Protein AF-A0A0Q8J880-F1 (afdb_monomer)

Structure (mmCIF, N/CA/C/O backbone):
data_AF-A0A0Q8J880-F1
#
_entry.id   AF-A0A0Q8J880-F1
#
loop_
_atom_site.group_PDB
_atom_site.id
_atom_site.type_symbol
_atom_site.label_atom_id
_atom_site.label_alt_id
_atom_site.label_comp_id
_atom_site.label_asym_id
_atom_site.label_entity_id
_atom_site.label_seq_id
_atom_site.pdbx_PDB_ins_code
_atom_site.Cartn_x
_atom_site.Cartn_y
_atom_site.Cartn_z
_atom_site.occupancy
_atom_site.B_iso_or_equiv
_atom_site.auth_seq_id
_atom_site.auth_comp_id
_atom_site.auth_asym_id
_atom_site.auth_atom_id
_atom_site.pdbx_PDB_model_num
ATOM 1 N N . MET A 1 1 ? 7.487 -18.356 64.305 1.00 41.38 1 MET A N 1
ATOM 2 C CA . MET A 1 1 ? 6.312 -17.562 63.879 1.00 41.38 1 MET A CA 1
ATOM 3 C C . MET A 1 1 ? 6.875 -16.284 63.270 1.00 41.38 1 MET A C 1
ATOM 5 O O . MET A 1 1 ? 7.434 -15.506 64.020 1.00 41.38 1 MET A O 1
ATOM 9 N N . GLY A 1 2 ? 7.122 -16.199 61.956 1.00 38.25 2 GLY A N 1
ATOM 10 C CA . GLY A 1 2 ? 6.128 -15.961 60.890 1.00 38.25 2 GLY A CA 1
ATOM 11 C C . GLY A 1 2 ? 5.755 -14.467 60.911 1.00 38.25 2 GLY A C 1
ATOM 12 O O . GLY A 1 2 ? 5.279 -14.024 61.941 1.00 38.25 2 GLY A O 1
ATOM 13 N N . ALA A 1 3 ? 5.979 -13.615 59.909 1.00 37.66 3 ALA A N 1
ATOM 14 C CA . ALA A 1 3 ? 6.005 -13.819 58.467 1.00 37.66 3 ALA A CA 1
ATOM 15 C C . ALA A 1 3 ? 6.887 -12.763 57.764 1.00 37.66 3 ALA A C 1
ATOM 17 O O . ALA A 1 3 ? 6.898 -11.596 58.149 1.00 37.66 3 ALA A O 1
ATOM 18 N N . ALA A 1 4 ? 7.585 -13.175 56.703 1.00 40.06 4 ALA A N 1
ATOM 19 C CA . ALA A 1 4 ? 8.194 -12.275 55.730 1.00 40.06 4 ALA A CA 1
ATOM 20 C C . ALA A 1 4 ? 7.164 -11.990 54.627 1.00 40.06 4 ALA A C 1
ATOM 22 O O . ALA A 1 4 ? 6.705 -12.911 53.951 1.00 40.06 4 ALA A O 1
ATOM 23 N N . SER A 1 5 ? 6.784 -10.722 54.466 1.00 40.44 5 SER A N 1
ATOM 24 C CA . SER A 1 5 ? 5.944 -10.269 53.357 1.00 40.44 5 SER A CA 1
ATOM 25 C C . SER A 1 5 ? 6.807 -10.182 52.098 1.00 40.44 5 SER A C 1
ATOM 27 O O . SER A 1 5 ? 7.638 -9.288 51.959 1.00 40.44 5 SER A O 1
ATOM 29 N N . SER A 1 6 ? 6.658 -11.168 51.215 1.00 39.41 6 SER A N 1
ATOM 30 C CA . SER A 1 6 ? 7.261 -11.177 49.885 1.00 39.41 6 SER A CA 1
ATOM 31 C C . SER A 1 6 ? 6.330 -10.433 48.933 1.00 39.41 6 SER A C 1
ATOM 33 O O . SER A 1 6 ? 5.324 -10.975 48.475 1.00 39.41 6 SER A O 1
ATOM 35 N N . THR A 1 7 ? 6.652 -9.177 48.639 1.00 42.38 7 THR A N 1
ATOM 36 C CA . THR A 1 7 ? 6.093 -8.466 47.491 1.00 42.38 7 THR A CA 1
ATOM 37 C C . THR A 1 7 ? 6.714 -9.051 46.226 1.00 42.38 7 THR A C 1
ATOM 39 O O . THR A 1 7 ? 7.838 -8.726 45.846 1.00 42.38 7 THR A O 1
ATOM 42 N N . ARG A 1 8 ? 5.987 -9.965 45.574 1.00 41.84 8 ARG A N 1
ATOM 43 C CA . ARG A 1 8 ? 6.281 -10.363 44.195 1.00 41.84 8 ARG A CA 1
ATOM 44 C C . ARG A 1 8 ? 6.062 -9.140 43.312 1.00 41.84 8 ARG A C 1
ATOM 46 O O . ARG A 1 8 ? 4.934 -8.686 43.157 1.00 41.84 8 ARG A O 1
ATOM 53 N N . GLY A 1 9 ? 7.148 -8.594 42.776 1.00 36.38 9 GLY A N 1
ATOM 54 C CA . GLY A 1 9 ? 7.064 -7.720 41.618 1.00 36.38 9 GLY A CA 1
ATOM 55 C C . GLY A 1 9 ? 6.595 -8.559 40.437 1.00 36.38 9 GLY A C 1
ATOM 56 O O . GLY A 1 9 ? 7.307 -9.467 40.013 1.00 36.38 9 GLY A O 1
ATOM 57 N N . ASP A 1 10 ? 5.398 -8.273 39.936 1.00 42.00 10 ASP A N 1
ATOM 58 C CA . ASP A 1 10 ? 4.973 -8.719 38.616 1.00 42.00 10 ASP A CA 1
ATOM 59 C C . ASP A 1 10 ? 5.883 -8.040 37.587 1.00 42.00 10 ASP A C 1
ATOM 61 O O . ASP A 1 10 ? 5.668 -6.898 37.179 1.00 42.00 10 ASP A O 1
ATOM 65 N N . THR A 1 11 ? 6.945 -8.726 37.172 1.00 41.03 11 THR A N 1
ATOM 66 C CA . THR A 1 11 ? 7.652 -8.366 35.945 1.00 41.03 11 THR A CA 1
ATOM 67 C C . THR A 1 11 ? 6.739 -8.717 34.784 1.00 41.03 11 THR A C 1
ATOM 69 O O . THR A 1 11 ? 6.715 -9.857 34.318 1.00 41.03 11 THR A O 1
ATOM 72 N N . ALA A 1 12 ? 5.963 -7.729 34.339 1.00 46.38 12 ALA A N 1
ATOM 73 C CA . ALA A 1 12 ? 5.333 -7.751 33.032 1.00 46.38 12 ALA A CA 1
ATOM 74 C C . ALA A 1 12 ? 6.394 -8.151 31.996 1.00 46.38 12 ALA A C 1
ATOM 76 O O . ALA A 1 12 ? 7.474 -7.556 31.944 1.00 46.38 12 ALA A O 1
ATOM 77 N N . ALA A 1 13 ? 6.107 -9.193 31.212 1.00 41.38 13 ALA A N 1
ATOM 78 C CA . ALA A 1 13 ? 6.976 -9.614 30.123 1.00 41.38 13 ALA A CA 1
ATOM 79 C C . ALA A 1 13 ? 7.299 -8.396 29.237 1.00 41.38 13 ALA A C 1
ATOM 81 O O . ALA A 1 13 ? 6.392 -7.598 28.972 1.00 41.38 13 ALA A O 1
ATOM 82 N N . PRO A 1 14 ? 8.554 -8.214 28.789 1.00 43.16 14 PRO A N 1
ATOM 83 C CA . PRO A 1 14 ? 8.900 -7.090 27.935 1.00 43.16 14 PRO A CA 1
ATOM 84 C C . PRO A 1 14 ? 8.022 -7.145 26.685 1.00 43.16 14 PRO A C 1
ATOM 86 O O . PRO A 1 14 ? 8.108 -8.083 25.892 1.00 43.16 14 PRO A O 1
ATOM 89 N N . GLN A 1 15 ? 7.142 -6.153 26.529 1.00 53.34 15 GLN A N 1
ATOM 90 C CA . GLN A 1 15 ? 6.428 -5.940 25.278 1.00 53.34 15 GLN A CA 1
ATOM 91 C C . GLN A 1 15 ? 7.496 -5.755 24.205 1.00 53.34 15 GLN A C 1
ATOM 93 O O . GLN A 1 15 ? 8.266 -4.797 24.257 1.00 53.34 15 GLN A O 1
ATOM 98 N N . GLN A 1 16 ? 7.597 -6.711 23.282 1.00 58.44 16 GLN A N 1
ATOM 99 C CA . GLN A 1 16 ? 8.599 -6.673 22.229 1.00 58.44 16 GLN A CA 1
ATOM 100 C C . GLN A 1 16 ? 8.400 -5.390 21.416 1.00 58.44 16 GLN A C 1
ATOM 102 O O . GLN A 1 16 ? 7.396 -5.226 20.722 1.00 58.44 16 GLN A O 1
ATOM 107 N N . GLN A 1 17 ? 9.328 -4.447 21.572 1.00 85.62 17 GLN A N 1
ATOM 108 C CA . GLN A 1 17 ? 9.253 -3.143 20.931 1.00 85.62 17 GLN A CA 1
ATOM 109 C C . GLN A 1 17 ? 9.355 -3.331 19.414 1.00 85.62 17 GLN A C 1
ATOM 111 O O . GLN A 1 17 ? 10.248 -4.024 18.926 1.00 85.62 17 GLN A O 1
ATOM 116 N N . ILE A 1 18 ? 8.418 -2.743 18.666 1.00 91.62 18 ILE A N 1
ATOM 117 C CA . ILE A 1 18 ? 8.432 -2.791 17.199 1.00 91.62 18 ILE A CA 1
ATOM 118 C C . ILE A 1 18 ? 9.731 -2.120 16.707 1.00 91.62 18 ILE A C 1
ATOM 120 O O . ILE A 1 18 ? 10.002 -0.993 17.139 1.00 91.62 18 ILE A O 1
ATOM 124 N N . PRO A 1 19 ? 10.528 -2.770 15.831 1.00 95.25 19 PRO A N 1
ATOM 125 C CA . PRO A 1 19 ? 11.733 -2.170 15.263 1.00 95.25 19 PRO A CA 1
ATOM 126 C C . PRO A 1 19 ? 11.444 -0.842 14.560 1.00 95.25 19 PRO A C 1
ATOM 128 O O . PRO A 1 19 ? 10.351 -0.637 14.034 1.00 95.25 19 PRO A O 1
ATOM 131 N N . TYR A 1 20 ? 12.439 0.049 14.508 1.00 96.38 20 TYR A N 1
ATOM 132 C CA . TYR A 1 20 ? 12.263 1.372 13.904 1.00 96.38 20 TYR A CA 1
ATOM 133 C C . TYR A 1 20 ? 11.837 1.291 12.430 1.00 96.38 20 TYR A C 1
ATOM 135 O O . TYR A 1 20 ? 10.900 1.986 12.045 1.00 96.38 20 TYR A O 1
ATOM 143 N N . HIS A 1 21 ? 12.458 0.414 11.634 1.00 96.38 21 HIS A N 1
ATOM 144 C CA . HIS A 1 21 ? 12.015 0.050 10.284 1.00 96.38 21 HIS A CA 1
ATOM 145 C C . HIS A 1 21 ? 11.548 -1.410 10.284 1.00 96.38 21 HIS A C 1
ATOM 147 O O . HIS A 1 21 ? 12.326 -2.317 10.574 1.00 96.38 21 HIS A O 1
ATOM 153 N N . GLN A 1 22 ? 10.271 -1.643 9.983 1.00 96.25 22 GLN A N 1
ATOM 154 C CA . GLN A 1 22 ? 9.713 -2.983 9.815 1.00 96.25 22 GLN A CA 1
ATOM 155 C C . GLN A 1 22 ? 8.569 -2.929 8.805 1.00 96.25 22 GLN A C 1
ATOM 157 O O . GLN A 1 22 ? 7.625 -2.158 8.969 1.00 96.25 22 GLN A O 1
ATOM 162 N N . ILE A 1 23 ? 8.618 -3.786 7.785 1.00 98.12 23 ILE A N 1
ATOM 163 C CA . ILE A 1 23 ? 7.472 -3.982 6.898 1.00 98.12 23 ILE A CA 1
ATOM 164 C C . ILE A 1 23 ? 6.422 -4.780 7.671 1.00 98.12 23 ILE A C 1
ATOM 166 O O . ILE A 1 23 ? 6.707 -5.862 8.191 1.00 98.12 23 ILE A O 1
ATOM 170 N N . ARG A 1 24 ? 5.205 -4.246 7.757 1.00 98.25 24 ARG A N 1
ATOM 171 C CA . ARG A 1 24 ? 4.041 -4.935 8.315 1.00 98.25 24 ARG A CA 1
ATOM 172 C C . ARG A 1 24 ? 2.920 -4.890 7.294 1.00 98.25 24 ARG A C 1
ATOM 174 O O . ARG A 1 24 ? 2.677 -3.842 6.705 1.00 98.25 24 ARG A O 1
ATOM 181 N N . ALA A 1 25 ? 2.286 -6.031 7.062 1.00 98.69 25 ALA A N 1
ATOM 182 C CA . ALA A 1 25 ? 1.270 -6.173 6.029 1.00 98.69 25 ALA A CA 1
ATOM 183 C C . ALA A 1 25 ? 0.297 -7.300 6.376 1.00 98.69 25 ALA A C 1
ATOM 185 O O . ALA A 1 25 ? 0.624 -8.193 7.165 1.00 98.69 25 ALA A O 1
ATOM 186 N N . VAL A 1 26 ? -0.877 -7.297 5.750 1.00 98.81 26 VAL A N 1
ATOM 187 C CA . VAL A 1 26 ? -1.656 -8.532 5.605 1.00 98.81 26 VAL A CA 1
ATOM 188 C C . VAL A 1 26 ? -0.982 -9.348 4.509 1.00 98.81 26 VAL A C 1
ATOM 190 O O . VAL A 1 26 ? -0.788 -8.854 3.404 1.00 98.81 26 VAL A O 1
ATOM 193 N N . HIS A 1 27 ? -0.568 -10.569 4.823 1.00 98.62 27 HIS A N 1
ATOM 194 C CA . HIS A 1 27 ? 0.116 -11.451 3.879 1.00 98.62 27 HIS A CA 1
ATOM 195 C C . HIS A 1 27 ? -0.118 -12.914 4.236 1.00 98.62 27 HIS A C 1
ATOM 197 O O . HIS A 1 27 ? -0.439 -13.227 5.389 1.00 98.62 27 HIS A O 1
ATOM 203 N N . ASP A 1 28 ? 0.056 -13.781 3.249 1.00 97.06 28 ASP A N 1
ATOM 204 C CA . ASP A 1 28 ? 0.069 -15.237 3.375 1.00 97.06 28 ASP A CA 1
ATOM 205 C C . ASP A 1 28 ? 1.243 -15.834 2.581 1.00 97.06 28 ASP A C 1
ATOM 207 O O . ASP A 1 28 ? 2.197 -15.137 2.234 1.00 97.06 28 ASP A O 1
ATOM 211 N N . ASP A 1 29 ? 1.214 -17.138 2.314 1.00 96.31 29 ASP A N 1
ATOM 212 C CA . ASP A 1 29 ? 2.295 -17.821 1.600 1.00 96.31 29 ASP A CA 1
ATOM 213 C C . ASP A 1 29 ? 2.446 -17.351 0.144 1.00 96.31 29 ASP A C 1
ATOM 215 O O . ASP A 1 29 ? 3.526 -17.469 -0.435 1.00 96.31 29 ASP A O 1
ATOM 219 N N . THR A 1 30 ? 1.394 -16.781 -0.443 1.00 97.25 30 THR A N 1
ATOM 220 C CA . THR A 1 30 ? 1.293 -16.458 -1.872 1.00 97.25 30 THR A CA 1
ATOM 221 C C . THR A 1 30 ? 1.141 -14.970 -2.158 1.00 97.25 30 THR A C 1
ATOM 223 O O . THR A 1 30 ? 1.609 -14.508 -3.204 1.00 97.25 30 THR A O 1
ATOM 226 N N . THR A 1 31 ? 0.538 -14.205 -1.245 1.00 98.62 31 THR A N 1
ATOM 227 C CA . THR A 1 31 ? 0.209 -12.797 -1.465 1.00 98.62 31 THR A CA 1
ATOM 228 C C . THR A 1 31 ? 0.628 -11.872 -0.333 1.00 98.62 31 THR A C 1
ATOM 230 O O . THR A 1 31 ? 0.814 -12.276 0.815 1.00 98.62 31 THR A O 1
ATOM 233 N N . ILE A 1 32 ? 0.763 -10.594 -0.676 1.00 98.81 32 ILE A N 1
ATOM 234 C CA . ILE A 1 32 ? 0.908 -9.484 0.258 1.00 98.81 32 ILE A CA 1
ATOM 235 C C . ILE A 1 32 ? -0.010 -8.340 -0.163 1.00 98.81 32 ILE A C 1
ATOM 237 O O . ILE A 1 32 ? -0.046 -7.937 -1.328 1.00 98.81 32 ILE A O 1
ATOM 241 N N . ARG A 1 33 ? -0.751 -7.810 0.806 1.00 98.94 33 ARG A N 1
ATOM 242 C CA . ARG A 1 33 ? -1.692 -6.714 0.621 1.00 98.94 33 ARG A CA 1
ATOM 243 C C . ARG A 1 33 ? -0.992 -5.371 0.704 1.00 98.94 33 ARG A C 1
ATOM 245 O O . ARG A 1 33 ? -0.225 -5.101 1.630 1.00 98.94 33 ARG A O 1
ATOM 252 N N . VAL A 1 34 ? -1.347 -4.497 -0.222 1.00 98.94 34 VAL A N 1
ATOM 253 C CA . VAL A 1 34 ? -1.034 -3.072 -0.189 1.00 98.94 34 VAL A CA 1
ATOM 254 C C . VAL A 1 34 ? -2.293 -2.249 -0.413 1.00 98.94 34 VAL A C 1
ATOM 256 O O . VAL A 1 34 ? -3.291 -2.742 -0.927 1.00 98.94 34 VAL A O 1
ATOM 259 N N . TYR A 1 35 ? -2.252 -0.978 -0.040 1.00 98.94 35 TYR A N 1
ATOM 260 C CA . TYR A 1 35 ? -3.379 -0.069 -0.147 1.00 98.94 35 TYR A CA 1
ATOM 261 C C . TYR A 1 35 ? -3.045 1.140 -1.013 1.00 98.94 35 TYR A C 1
ATOM 263 O O . TYR A 1 35 ? -1.932 1.682 -0.974 1.00 98.94 35 TYR A O 1
ATOM 271 N N . GLN A 1 36 ? -4.047 1.583 -1.768 1.00 98.75 36 GLN A N 1
ATOM 272 C CA . GLN A 1 36 ? -4.032 2.813 -2.552 1.00 98.75 36 GLN A CA 1
ATOM 273 C C . GLN A 1 36 ? -5.392 3.510 -2.477 1.00 98.75 36 GLN A C 1
ATOM 275 O O . GLN A 1 36 ? -6.391 2.891 -2.120 1.00 98.75 36 GLN 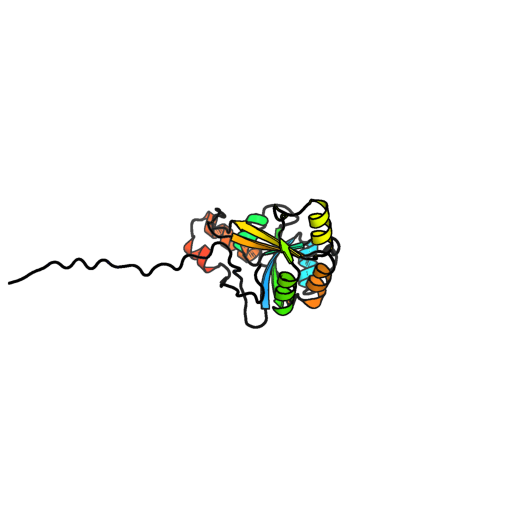A O 1
ATOM 280 N N . ALA A 1 37 ? -5.433 4.798 -2.826 1.00 98.50 37 ALA A N 1
ATOM 281 C CA . ALA A 1 37 ? -6.676 5.552 -2.922 1.00 98.50 37 ALA A CA 1
ATOM 282 C C . ALA A 1 37 ? -6.809 6.241 -4.279 1.00 98.50 37 ALA A C 1
ATOM 284 O O . ALA A 1 37 ? -5.813 6.729 -4.820 1.00 98.50 37 ALA A O 1
ATOM 285 N N . TYR A 1 38 ? -8.035 6.275 -4.799 1.00 98.44 38 TYR A N 1
ATOM 286 C CA . TYR A 1 38 ? -8.353 6.772 -6.135 1.00 98.44 38 TYR A CA 1
ATOM 287 C C . TYR A 1 38 ? -9.705 7.498 -6.196 1.00 98.44 38 TYR A C 1
ATOM 289 O O . TYR A 1 38 ? -10.521 7.411 -5.276 1.00 98.44 38 TYR A O 1
ATOM 297 N N . CYS A 1 39 ? -9.955 8.193 -7.310 1.00 98.50 39 CYS A N 1
ATOM 298 C CA . CYS A 1 39 ? -11.299 8.610 -7.704 1.00 98.50 39 CYS A CA 1
ATOM 299 C C . CYS A 1 39 ? -12.153 7.404 -8.124 1.00 98.50 39 CYS A C 1
ATOM 301 O O . CYS A 1 39 ? -11.624 6.327 -8.415 1.00 98.50 39 CYS A O 1
ATOM 303 N N . ASP A 1 40 ? -13.471 7.605 -8.222 1.00 98.50 40 ASP A N 1
ATOM 304 C CA . ASP A 1 40 ? -14.407 6.555 -8.653 1.00 98.50 40 ASP A CA 1
ATOM 305 C C . ASP A 1 40 ? -14.019 5.929 -9.983 1.00 98.50 40 ASP A C 1
ATOM 307 O O . ASP A 1 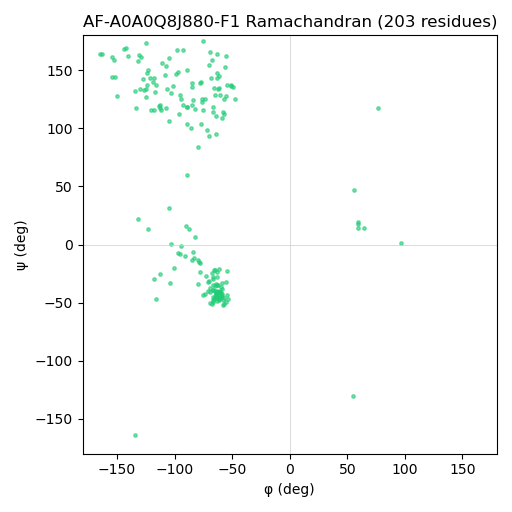40 ? -13.966 4.715 -10.086 1.00 98.50 40 ASP A O 1
ATOM 311 N N . GLN A 1 41 ? -13.687 6.743 -10.987 1.00 98.56 41 GLN A N 1
ATOM 312 C CA . GLN A 1 41 ? -13.443 6.249 -12.342 1.00 98.56 41 GLN A CA 1
ATOM 313 C C . GLN A 1 41 ? -12.302 5.226 -12.397 1.00 98.56 41 GLN A C 1
ATOM 315 O O . GLN A 1 41 ? -12.408 4.221 -13.095 1.00 98.56 41 GLN A O 1
ATOM 320 N N . ILE A 1 42 ? -11.211 5.468 -11.661 1.00 98.69 42 ILE A N 1
ATOM 321 C CA . ILE A 1 42 ? -10.095 4.516 -11.587 1.00 98.69 42 ILE A CA 1
ATOM 322 C C . ILE A 1 42 ? -10.487 3.308 -10.735 1.00 98.69 42 ILE A C 1
ATOM 324 O O . ILE A 1 42 ? -10.180 2.181 -11.117 1.00 98.69 42 ILE A O 1
ATOM 328 N N . ALA A 1 43 ? -11.154 3.527 -9.598 1.00 98.75 43 ALA A N 1
ATOM 329 C CA . ALA A 1 43 ? -11.547 2.446 -8.703 1.00 98.75 43 ALA A CA 1
ATOM 330 C C . ALA A 1 43 ? -12.532 1.477 -9.363 1.00 98.75 43 ALA A C 1
ATOM 332 O O . ALA A 1 43 ? -12.300 0.272 -9.352 1.00 98.75 43 ALA A O 1
ATOM 333 N N . ASP A 1 44 ? -13.585 1.991 -9.989 1.00 98.81 44 ASP A N 1
ATOM 334 C CA . ASP A 1 44 ? -14.614 1.198 -10.653 1.00 98.81 44 ASP A CA 1
ATOM 335 C C . ASP A 1 44 ? -14.024 0.414 -11.830 1.00 98.81 44 ASP A C 1
ATOM 337 O O . ASP A 1 44 ? -14.294 -0.778 -11.965 1.00 98.81 44 ASP A O 1
ATOM 341 N N . ALA A 1 45 ? -13.146 1.034 -12.630 1.00 98.75 45 ALA A N 1
ATOM 342 C CA . ALA A 1 45 ? -12.439 0.336 -13.701 1.00 98.75 45 ALA A CA 1
ATOM 343 C C . ALA A 1 45 ? -11.528 -0.777 -13.154 1.00 98.75 45 ALA A C 1
ATOM 345 O O . ALA A 1 45 ? -11.537 -1.898 -13.665 1.00 98.75 45 ALA A O 1
ATOM 346 N N . ALA A 1 46 ? -10.768 -0.503 -12.090 1.00 98.69 46 ALA A N 1
ATOM 347 C CA . ALA A 1 46 ? -9.881 -1.491 -11.488 1.00 98.69 46 ALA A CA 1
ATOM 348 C C . ALA A 1 46 ? -10.652 -2.682 -10.895 1.00 98.69 46 ALA A C 1
ATOM 350 O O . ALA A 1 46 ? -10.267 -3.833 -11.099 1.00 98.69 46 ALA A O 1
ATOM 351 N N . LEU A 1 47 ? -11.768 -2.412 -10.213 1.00 98.75 47 LEU A N 1
ATOM 352 C CA . LEU A 1 47 ? -12.643 -3.427 -9.624 1.00 98.75 47 LEU A CA 1
ATOM 353 C C . LEU A 1 47 ? -13.333 -4.272 -10.697 1.00 98.75 47 LEU A C 1
ATOM 355 O O . LEU A 1 47 ? -13.340 -5.496 -10.593 1.00 98.75 47 LEU A O 1
ATOM 359 N N . ALA A 1 48 ? -13.861 -3.643 -11.750 1.00 98.69 48 ALA A N 1
ATOM 360 C CA . ALA A 1 48 ? -14.536 -4.344 -12.841 1.00 98.69 48 ALA A CA 1
ATOM 361 C C . ALA A 1 48 ? -13.598 -5.293 -13.603 1.00 98.69 48 ALA A C 1
ATOM 363 O O . ALA A 1 48 ? -14.019 -6.362 -14.043 1.00 98.69 48 ALA A O 1
ATOM 364 N N . HIS A 1 49 ? -12.326 -4.917 -13.751 1.00 98.38 49 HIS A N 1
ATOM 365 C CA . HIS A 1 49 ? -11.335 -5.704 -14.487 1.00 98.38 49 HIS A CA 1
ATOM 366 C C . HIS A 1 49 ? -10.449 -6.589 -13.601 1.00 98.38 49 HIS A C 1
ATOM 368 O O . HIS A 1 49 ? -9.657 -7.366 -14.135 1.00 98.38 49 HIS A O 1
ATOM 374 N N . GLY A 1 50 ? -10.539 -6.462 -12.273 1.00 97.94 50 GLY A N 1
ATOM 375 C CA . GLY A 1 50 ? -9.667 -7.155 -11.319 1.00 97.94 50 GLY A CA 1
ATOM 376 C C . GLY A 1 50 ? -8.189 -6.749 -11.401 1.00 97.94 50 GLY A C 1
ATOM 377 O O . GLY A 1 50 ? -7.335 -7.457 -10.875 1.00 97.94 50 GLY A O 1
ATOM 378 N N . ARG A 1 51 ? -7.874 -5.644 -12.086 1.00 97.56 51 ARG A N 1
ATOM 379 C CA . ARG A 1 51 ? -6.517 -5.125 -12.317 1.00 97.56 51 ARG A CA 1
ATOM 380 C C . ARG A 1 51 ? -6.565 -3.667 -12.767 1.00 97.56 51 ARG A C 1
ATOM 382 O O . ARG A 1 51 ? -7.599 -3.198 -13.238 1.00 97.56 51 ARG A O 1
ATOM 389 N N . PHE A 1 52 ? -5.441 -2.957 -12.713 1.00 98.25 52 PHE A N 1
ATOM 390 C CA . PHE A 1 52 ? -5.402 -1.552 -13.126 1.00 98.25 52 PHE A CA 1
ATOM 391 C C . PHE A 1 52 ? -5.424 -1.378 -14.652 1.00 98.25 52 PHE A C 1
ATOM 393 O O . PHE A 1 52 ? -4.482 -1.728 -15.366 1.00 98.25 52 PHE A O 1
ATOM 400 N N . VAL A 1 53 ? -6.493 -0.753 -15.145 1.00 98.25 53 VAL A N 1
ATOM 401 C CA . VAL A 1 53 ? -6.694 -0.362 -16.549 1.00 98.25 53 VAL A CA 1
ATOM 402 C C . VAL A 1 53 ? -6.985 1.139 -16.651 1.00 98.25 53 VAL A C 1
ATOM 404 O O . VAL A 1 53 ? -7.126 1.817 -15.633 1.00 98.25 53 VAL A O 1
ATOM 407 N N . ALA A 1 54 ? -7.064 1.685 -17.869 1.00 97.44 54 ALA A N 1
ATOM 408 C CA . ALA A 1 54 ? -7.445 3.085 -18.066 1.00 97.44 54 ALA A CA 1
ATOM 409 C C . ALA A 1 54 ? -8.753 3.413 -17.300 1.00 97.44 54 ALA A C 1
ATOM 411 O O . ALA A 1 54 ? -9.676 2.601 -17.335 1.00 97.44 54 ALA A O 1
ATOM 412 N N . PRO A 1 55 ? -8.847 4.568 -16.609 1.00 97.69 55 PRO A N 1
ATOM 413 C CA . PRO A 1 55 ? -7.960 5.732 -16.703 1.00 97.69 55 PRO A CA 1
ATOM 414 C C . PRO A 1 55 ? -6.749 5.730 -15.746 1.00 97.69 55 PRO A C 1
ATOM 416 O O . PRO A 1 55 ? -6.117 6.772 -15.567 1.00 97.69 55 PRO A O 1
ATOM 419 N N . PHE A 1 56 ? -6.374 4.593 -15.142 1.00 98.12 56 PHE A N 1
ATOM 420 C CA . PHE A 1 56 ? -5.130 4.495 -14.370 1.00 98.12 56 PHE A CA 1
ATOM 421 C C . PHE A 1 56 ? -3.913 4.913 -15.216 1.00 98.12 56 PHE A C 1
ATOM 423 O O . PHE A 1 56 ? -3.692 4.411 -16.322 1.00 98.12 56 PHE A O 1
ATOM 430 N N . SER A 1 57 ? -3.105 5.838 -14.688 1.00 97.06 57 SER A N 1
ATOM 431 C CA . SER A 1 57 ? -1.908 6.321 -15.378 1.00 97.06 57 SER A CA 1
ATOM 432 C C . SER A 1 57 ? -0.780 5.301 -15.289 1.00 97.06 57 SER A C 1
ATOM 434 O O . SER A 1 57 ? -0.346 4.940 -14.200 1.00 97.06 57 SER A O 1
ATOM 436 N N . ARG A 1 58 ? -0.252 4.906 -16.449 1.00 96.69 58 ARG A N 1
ATOM 437 C CA . ARG A 1 58 ? 0.877 3.968 -16.549 1.00 96.69 58 ARG A CA 1
ATOM 438 C C . ARG A 1 58 ? 2.241 4.652 -16.683 1.00 96.69 58 ARG A C 1
ATOM 440 O O . ARG A 1 58 ? 3.264 3.985 -16.638 1.00 96.69 58 ARG A O 1
ATOM 447 N N . SER A 1 59 ? 2.253 5.973 -16.863 1.00 94.75 59 SER A N 1
ATOM 448 C CA . SER A 1 59 ? 3.469 6.780 -17.030 1.00 94.75 59 SER A CA 1
ATOM 449 C C . SER A 1 59 ? 3.887 7.514 -15.757 1.00 94.75 59 SER A C 1
ATOM 451 O O . SER A 1 59 ? 5.038 7.928 -15.630 1.00 94.75 59 SER A O 1
ATOM 453 N N . ARG A 1 60 ? 2.964 7.699 -14.808 1.00 94.31 60 ARG A N 1
ATOM 454 C CA . ARG A 1 60 ? 3.247 8.346 -13.526 1.00 94.31 60 ARG A CA 1
ATOM 455 C C . ARG A 1 60 ? 3.688 7.327 -12.488 1.00 94.31 60 ARG A C 1
ATOM 457 O O . ARG A 1 60 ? 3.227 6.191 -12.481 1.00 94.31 60 ARG A O 1
ATOM 464 N N . MET A 1 61 ? 4.522 7.785 -11.558 1.00 96.50 61 MET A N 1
ATOM 465 C CA . MET A 1 61 ? 4.828 7.007 -10.366 1.00 96.50 61 MET A CA 1
ATOM 466 C C . MET A 1 61 ? 3.559 6.772 -9.535 1.00 96.50 61 MET A C 1
ATOM 468 O O . MET A 1 61 ? 2.801 7.714 -9.281 1.00 96.50 61 MET A O 1
ATOM 472 N N . THR A 1 62 ? 3.354 5.534 -9.094 1.00 97.62 62 THR A N 1
ATOM 473 C CA . THR A 1 62 ? 2.249 5.126 -8.215 1.00 97.62 62 THR A CA 1
ATOM 474 C C . THR A 1 62 ? 2.810 4.642 -6.880 1.00 97.62 62 THR A C 1
ATOM 476 O O . THR A 1 62 ? 3.825 3.954 -6.857 1.00 97.62 62 THR A O 1
ATOM 479 N N . TRP A 1 63 ? 2.191 5.025 -5.761 1.00 98.50 63 TRP A N 1
ATOM 480 C CA . TRP A 1 63 ? 2.705 4.717 -4.421 1.00 98.50 63 TRP A CA 1
ATOM 481 C C . TRP A 1 63 ? 1.809 3.720 -3.692 1.00 98.50 63 TRP A C 1
ATOM 483 O O . TRP A 1 63 ? 0.681 4.064 -3.322 1.00 98.50 63 TRP A O 1
ATOM 493 N N . ILE A 1 64 ? 2.347 2.536 -3.409 1.00 98.75 64 ILE A N 1
ATOM 494 C CA . ILE A 1 64 ? 1.685 1.474 -2.644 1.00 98.75 64 ILE A CA 1
ATOM 495 C C . ILE A 1 64 ? 2.120 1.506 -1.173 1.00 98.75 64 ILE A C 1
ATOM 497 O O . ILE A 1 64 ? 3.237 1.923 -0.849 1.00 98.75 64 ILE A O 1
ATOM 501 N N . LYS A 1 65 ? 1.220 1.107 -0.268 1.00 98.75 65 LYS A N 1
ATOM 502 C CA . LYS A 1 65 ? 1.448 1.099 1.189 1.00 98.75 65 LYS A CA 1
ATOM 503 C C . LYS A 1 65 ? 0.979 -0.221 1.783 1.00 98.75 65 LYS A C 1
ATOM 505 O O . LYS A 1 65 ? -0.216 -0.475 1.725 1.00 98.75 65 LYS A O 1
ATOM 510 N N . PRO A 1 66 ? 1.852 -1.032 2.387 1.00 98.69 66 PRO A N 1
ATOM 511 C CA . PRO A 1 66 ? 1.404 -2.211 3.123 1.00 98.69 66 PRO A CA 1
ATOM 512 C C . PRO A 1 66 ? 0.598 -1.872 4.390 1.00 98.69 66 PRO A C 1
ATOM 514 O O . PRO A 1 66 ? -0.269 -2.645 4.775 1.00 98.69 66 PRO A O 1
ATOM 517 N N . SER A 1 67 ? 0.846 -0.703 4.997 1.00 98.81 67 SER A N 1
ATOM 518 C CA . SER A 1 67 ? 0.147 -0.232 6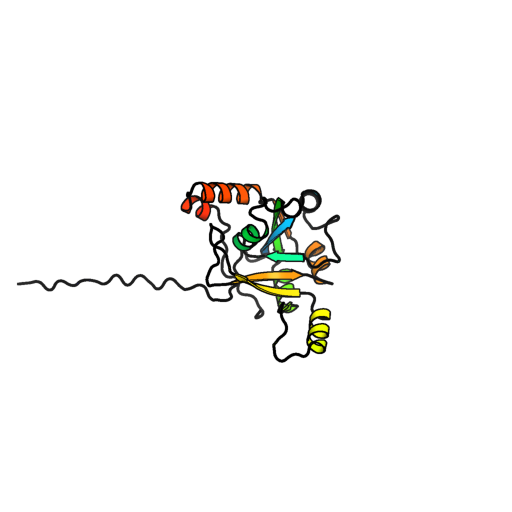.201 1.00 98.81 67 SER A CA 1
ATOM 519 C C . SER A 1 67 ? -1.186 0.456 5.883 1.00 98.81 67 SER A C 1
ATOM 521 O O . SER A 1 67 ? -1.244 1.453 5.147 1.00 98.81 67 SER A O 1
ATOM 523 N N . PHE A 1 68 ? -2.261 -0.050 6.487 1.00 98.88 68 PHE A N 1
ATOM 524 C CA . PHE A 1 68 ? -3.619 0.472 6.380 1.00 98.88 68 PHE A CA 1
ATOM 525 C C . PHE A 1 68 ? -3.738 1.854 7.017 1.00 98.88 68 PHE A C 1
ATOM 527 O O . PHE A 1 68 ? -4.236 2.780 6.379 1.00 98.88 68 PHE A O 1
ATOM 534 N N . LEU A 1 69 ? -3.256 2.039 8.250 1.00 98.81 69 LEU A N 1
ATOM 535 C CA . LEU A 1 69 ? -3.380 3.323 8.951 1.00 98.81 69 LEU A CA 1
ATOM 536 C C . LEU A 1 69 ? -2.497 4.408 8.328 1.00 98.81 69 LEU A C 1
ATOM 538 O O . LEU A 1 69 ? -2.905 5.574 8.277 1.00 98.81 69 LEU A O 1
ATOM 542 N N . TRP A 1 70 ? -1.350 4.038 7.752 1.00 98.75 70 TRP A N 1
ATOM 543 C CA . TRP A 1 70 ? -0.593 4.952 6.902 1.00 98.75 70 TRP A CA 1
ATOM 544 C C . TRP A 1 70 ? -1.398 5.379 5.666 1.00 98.75 70 TRP A C 1
ATOM 546 O O . TRP A 1 70 ? -1.449 6.569 5.339 1.00 98.75 70 TRP A O 1
ATOM 556 N N . MET A 1 71 ? -2.095 4.451 5.001 1.00 98.75 71 MET A N 1
ATOM 557 C CA . MET A 1 71 ? -3.004 4.799 3.903 1.00 98.75 71 MET A CA 1
ATOM 558 C C . MET A 1 71 ? -4.160 5.696 4.374 1.00 98.75 71 MET A C 1
ATOM 560 O O . MET A 1 71 ? -4.470 6.682 3.703 1.00 98.75 71 MET A O 1
ATOM 564 N N . MET A 1 72 ? -4.753 5.431 5.542 1.00 98.75 72 MET A N 1
ATOM 565 C CA . MET A 1 72 ? -5.865 6.231 6.073 1.00 98.75 72 MET A CA 1
ATOM 566 C C . MET A 1 72 ? -5.434 7.659 6.386 1.00 98.75 72 MET A C 1
ATOM 568 O O . MET A 1 72 ? -6.145 8.599 6.039 1.00 98.75 72 MET A O 1
ATOM 572 N N . TYR A 1 73 ? -4.232 7.848 6.934 1.00 98.62 73 TYR A N 1
ATOM 573 C CA . TYR A 1 73 ? -3.647 9.179 7.094 1.00 98.62 73 TYR A CA 1
ATOM 574 C C . TYR A 1 73 ? -3.464 9.898 5.753 1.00 98.62 73 TYR A C 1
ATOM 576 O O . TYR A 1 73 ? -3.722 11.097 5.634 1.00 98.62 73 TYR A O 1
ATOM 584 N N . ARG A 1 74 ? -3.035 9.179 4.711 1.00 97.94 74 ARG A N 1
ATOM 585 C CA . ARG A 1 74 ? -2.762 9.773 3.395 1.00 97.94 74 ARG A CA 1
ATOM 586 C C . ARG A 1 74 ? -4.025 10.195 2.648 1.00 97.94 74 ARG A C 1
ATOM 588 O O . ARG A 1 74 ? -4.003 11.283 2.061 1.00 97.94 74 ARG A O 1
ATOM 595 N N . ALA A 1 75 ? -5.084 9.392 2.722 1.00 98.06 75 ALA A N 1
ATOM 596 C CA . ALA A 1 75 ? -6.379 9.649 2.088 1.00 98.06 75 ALA A CA 1
ATOM 597 C C . ALA A 1 75 ? -7.408 10.338 3.002 1.00 98.06 75 ALA A C 1
ATOM 599 O O . ALA A 1 75 ? -8.525 10.596 2.561 1.00 98.06 75 ALA A O 1
ATOM 600 N N . GLY A 1 76 ? -7.071 10.625 4.264 1.00 98.31 76 GLY A N 1
ATOM 601 C CA . GLY A 1 76 ? -8.022 11.178 5.234 1.00 98.31 76 GLY A CA 1
ATOM 602 C C . GLY A 1 76 ? -9.258 10.293 5.386 1.00 98.31 76 GLY A C 1
ATOM 603 O O . GLY A 1 76 ? -10.371 10.788 5.267 1.00 98.31 76 GLY A O 1
ATOM 604 N N . TRP A 1 77 ? -9.058 8.980 5.537 1.00 98.50 77 TRP A N 1
ATOM 605 C CA . TRP A 1 77 ? -10.127 7.967 5.571 1.00 98.50 77 TRP A CA 1
ATOM 606 C C . TRP A 1 77 ? -11.018 7.889 4.316 1.00 98.50 77 TRP A C 1
ATOM 608 O O . TRP A 1 77 ? -12.057 7.244 4.361 1.00 98.50 77 TRP A O 1
ATOM 618 N N . GLY A 1 78 ? -10.616 8.503 3.197 1.00 98.12 78 GLY A N 1
ATOM 619 C CA . GLY A 1 78 ? -11.445 8.628 1.990 1.00 98.12 78 GLY A CA 1
ATOM 620 C C . GLY A 1 78 ? -12.191 9.964 1.887 1.00 98.12 78 GLY A C 1
ATOM 621 O O . GLY A 1 78 ? -12.901 10.194 0.914 1.00 98.12 78 GLY A O 1
ATOM 622 N N . TYR A 1 79 ? -12.003 10.875 2.846 1.00 98.06 79 TYR A N 1
ATOM 623 C CA . TYR A 1 79 ? -12.664 12.185 2.878 1.00 98.06 79 TYR A CA 1
ATOM 624 C C . TYR A 1 79 ? -11.769 13.353 2.448 1.00 98.06 79 TYR A C 1
ATOM 626 O O . TYR A 1 79 ? -12.207 14.500 2.469 1.00 98.06 79 TYR A O 1
ATOM 634 N N . LYS A 1 80 ? -10.504 13.103 2.086 1.00 94.94 80 LYS A N 1
ATOM 635 C CA . LYS A 1 80 ? -9.539 14.178 1.811 1.00 94.94 80 LYS A CA 1
ATOM 636 C C . LYS A 1 80 ? -9.828 14.967 0.535 1.00 94.94 80 LYS A C 1
ATOM 638 O O . LYS A 1 80 ? -9.769 16.191 0.565 1.00 94.94 80 LYS A O 1
ATOM 643 N N . ASP A 1 81 ? -10.044 14.272 -0.579 1.00 95.94 81 ASP A N 1
ATOM 644 C CA . ASP A 1 81 ? -10.348 14.861 -1.884 1.00 95.94 81 ASP A CA 1
ATOM 645 C C . ASP A 1 81 ? -10.914 13.804 -2.850 1.00 95.94 81 ASP A C 1
ATOM 647 O O . ASP A 1 81 ? -10.760 12.597 -2.635 1.00 95.94 81 ASP A O 1
ATOM 651 N N . ASP A 1 82 ? -11.531 14.261 -3.944 1.00 94.69 82 ASP A N 1
ATOM 652 C CA . ASP A 1 82 ? -12.179 13.403 -4.946 1.00 94.69 82 ASP A CA 1
ATOM 653 C C . ASP A 1 82 ? -11.227 12.426 -5.648 1.00 94.69 82 ASP A C 1
ATOM 655 O O . ASP A 1 82 ? -11.674 11.409 -6.178 1.00 94.69 82 ASP A O 1
ATOM 659 N N . ASN A 1 83 ? -9.916 12.689 -5.655 1.00 96.00 83 ASN A N 1
ATOM 660 C CA . ASN A 1 83 ? -8.931 11.777 -6.238 1.00 96.00 83 ASN A CA 1
ATOM 661 C C . ASN A 1 83 ? -8.508 10.665 -5.274 1.00 96.00 83 ASN A C 1
ATOM 663 O O . ASN A 1 83 ? -7.774 9.771 -5.688 1.00 96.00 83 ASN A O 1
ATOM 667 N N . GLN A 1 84 ? -8.939 10.704 -4.011 1.00 96.88 84 GLN A N 1
ATOM 668 C CA . GLN A 1 84 ? -8.556 9.748 -2.966 1.00 96.88 84 GLN A CA 1
ATOM 669 C C . GLN A 1 84 ? -9.761 9.214 -2.173 1.00 96.88 84 GLN A C 1
ATOM 671 O O . GLN A 1 84 ? -9.594 8.729 -1.055 1.00 96.88 84 GLN A O 1
ATOM 676 N N . ARG A 1 85 ? -10.968 9.275 -2.746 1.00 97.75 85 ARG A N 1
ATOM 677 C CA . ARG A 1 85 ? -12.219 8.877 -2.074 1.00 97.75 85 ARG A CA 1
ATOM 678 C C . ARG A 1 85 ? -12.474 7.369 -1.989 1.00 97.75 85 ARG A C 1
ATOM 680 O O . ARG A 1 85 ? -13.223 6.915 -1.128 1.00 97.75 85 ARG A O 1
ATOM 687 N N . ARG A 1 86 ? -11.881 6.573 -2.882 1.00 98.69 86 ARG A N 1
ATOM 688 C CA . ARG A 1 86 ? -12.029 5.108 -2.910 1.00 98.69 86 ARG A CA 1
ATOM 689 C C . ARG A 1 86 ? -10.748 4.456 -2.433 1.00 98.69 86 ARG A C 1
ATOM 691 O O . ARG A 1 86 ? -9.716 4.632 -3.074 1.00 98.69 86 ARG A O 1
ATOM 698 N N . ILE A 1 87 ? -10.813 3.715 -1.332 1.00 98.88 87 ILE A N 1
ATOM 699 C CA . ILE A 1 87 ? -9.685 2.974 -0.774 1.00 98.88 87 ILE A CA 1
ATOM 700 C C . ILE A 1 87 ? -9.726 1.564 -1.341 1.00 98.88 87 ILE A C 1
ATOM 702 O O . ILE A 1 87 ? -10.686 0.826 -1.131 1.00 98.88 87 ILE A O 1
ATOM 706 N N . LEU A 1 88 ? -8.662 1.183 -2.032 1.00 98.94 88 LEU A N 1
ATOM 707 C CA . LEU A 1 88 ? -8.497 -0.157 -2.566 1.00 98.94 88 LEU A CA 1
ATOM 708 C C . LEU A 1 88 ? -7.463 -0.913 -1.739 1.00 98.94 88 LEU A C 1
ATOM 710 O O . LEU A 1 88 ? -6.382 -0.388 -1.461 1.00 98.94 88 LEU A O 1
ATOM 714 N N . ALA A 1 89 ? -7.798 -2.146 -1.380 1.00 98.94 89 ALA A N 1
ATOM 715 C CA . ALA A 1 89 ? -6.862 -3.164 -0.937 1.00 98.94 89 ALA A CA 1
ATOM 716 C C . ALA A 1 89 ? -6.472 -4.018 -2.149 1.00 98.94 89 ALA A C 1
ATOM 718 O O . ALA A 1 89 ? -7.339 -4.538 -2.848 1.00 98.94 89 ALA A O 1
ATOM 719 N N . ILE A 1 90 ? -5.177 -4.130 -2.415 1.00 98.94 90 ILE A N 1
ATOM 720 C CA . ILE A 1 90 ? -4.619 -4.817 -3.576 1.00 98.94 90 ILE A CA 1
ATOM 721 C C . ILE A 1 90 ? -3.714 -5.930 -3.072 1.00 98.94 90 ILE A C 1
ATOM 723 O O . ILE A 1 90 ? -2.695 -5.654 -2.441 1.00 98.94 90 ILE A O 1
ATOM 727 N N . ASP A 1 91 ? -4.072 -7.174 -3.365 1.00 98.88 91 ASP A N 1
ATOM 728 C CA . ASP A 1 91 ? -3.224 -8.324 -3.070 1.00 98.88 91 ASP A CA 1
ATOM 729 C C . ASP A 1 91 ? -2.303 -8.569 -4.261 1.00 98.88 91 ASP A C 1
ATOM 731 O O . ASP A 1 91 ? -2.754 -8.815 -5.387 1.00 98.88 91 ASP A O 1
ATOM 735 N N . LEU A 1 92 ? -1.004 -8.468 -4.006 1.00 98.88 92 LEU A N 1
ATOM 736 C CA . LEU A 1 92 ? 0.055 -8.742 -4.967 1.00 98.88 92 LEU A CA 1
ATOM 737 C C . LEU A 1 92 ? 0.590 -10.140 -4.736 1.00 98.88 92 LEU A C 1
ATOM 739 O O . LEU A 1 92 ? 0.671 -10.571 -3.587 1.00 98.88 92 LEU A O 1
ATOM 743 N N . ASP A 1 93 ? 1.018 -10.831 -5.792 1.00 98.31 93 ASP A N 1
ATOM 744 C CA . ASP A 1 93 ? 1.880 -11.984 -5.558 1.00 98.31 93 ASP A CA 1
ATOM 745 C C . ASP A 1 93 ? 3.183 -11.550 -4.879 1.00 98.31 93 ASP A C 1
ATOM 747 O O . ASP A 1 93 ? 3.717 -10.458 -5.109 1.00 98.31 93 ASP A O 1
ATOM 751 N N . ARG A 1 94 ? 3.688 -12.420 -4.002 1.00 97.81 94 ARG A N 1
ATOM 752 C CA . ARG A 1 94 ? 4.890 -12.115 -3.221 1.00 97.81 94 ARG A CA 1
ATOM 753 C C . ARG A 1 94 ? 6.118 -11.908 -4.093 1.00 97.81 94 ARG A C 1
ATOM 755 O O . ARG A 1 94 ? 6.933 -11.057 -3.764 1.00 97.81 94 ARG A O 1
ATOM 762 N N . ALA A 1 95 ? 6.243 -12.636 -5.202 1.00 98.12 95 ALA A N 1
ATOM 763 C CA . ALA A 1 95 ? 7.395 -12.513 -6.091 1.00 98.12 95 ALA A CA 1
ATOM 764 C C . ALA A 1 95 ? 7.498 -11.104 -6.699 1.00 98.12 95 ALA A C 1
ATOM 766 O O . ALA A 1 95 ? 8.587 -10.543 -6.755 1.00 98.12 95 ALA A O 1
ATOM 767 N N . GLY A 1 96 ? 6.376 -10.503 -7.092 1.00 98.38 96 GLY A N 1
ATOM 768 C CA . GLY A 1 96 ? 6.299 -9.136 -7.591 1.00 98.38 96 GLY A CA 1
ATOM 769 C C . GLY A 1 96 ? 6.620 -8.097 -6.522 1.00 98.38 96 GLY A C 1
ATOM 770 O O . GLY A 1 96 ? 7.331 -7.131 -6.793 1.00 98.38 96 GLY A O 1
ATOM 771 N N . PHE A 1 97 ? 6.163 -8.313 -5.286 1.00 98.50 97 PHE A N 1
ATOM 772 C CA . PHE A 1 97 ? 6.528 -7.443 -4.167 1.00 98.50 97 PHE A CA 1
ATOM 773 C C . PHE A 1 97 ? 8.026 -7.521 -3.837 1.00 98.50 97 PHE A C 1
ATOM 775 O O . PHE A 1 97 ? 8.677 -6.486 -3.726 1.00 98.50 97 PHE A O 1
ATOM 782 N N . GLU A 1 98 ? 8.593 -8.726 -3.748 1.00 98.31 98 GLU A N 1
ATOM 783 C CA . GLU A 1 98 ? 10.036 -8.936 -3.547 1.00 98.31 98 GLU A CA 1
ATOM 784 C C . GLU A 1 98 ? 10.858 -8.350 -4.696 1.00 98.31 98 GLU A C 1
ATOM 786 O O . GLU A 1 98 ? 11.870 -7.691 -4.461 1.00 98.31 98 GLU A O 1
ATOM 791 N N . TRP A 1 99 ? 10.394 -8.516 -5.938 1.00 98.44 99 TRP A N 1
ATOM 792 C CA . TRP A 1 99 ? 11.010 -7.876 -7.095 1.00 98.44 99 TRP A CA 1
ATOM 793 C C . TRP A 1 99 ? 11.036 -6.358 -6.912 1.00 98.44 99 TRP A C 1
ATOM 795 O O . TRP A 1 99 ? 12.084 -5.746 -7.106 1.00 98.44 99 TRP A O 1
ATOM 805 N N . ALA A 1 100 ? 9.930 -5.746 -6.478 1.00 98.44 100 ALA A N 1
ATOM 806 C CA . ALA A 1 100 ? 9.881 -4.305 -6.254 1.00 98.44 100 ALA A CA 1
ATOM 807 C C . ALA A 1 100 ? 10.891 -3.851 -5.189 1.00 98.44 100 ALA A C 1
ATOM 809 O O . ALA A 1 100 ? 11.552 -2.835 -5.390 1.00 98.44 100 ALA A O 1
ATOM 810 N N . LEU A 1 101 ? 11.053 -4.606 -4.098 1.00 97.88 101 LEU A N 1
ATOM 811 C CA . LEU A 1 101 ? 12.057 -4.315 -3.069 1.00 97.88 101 LEU A CA 1
ATOM 812 C C . LEU A 1 101 ? 13.488 -4.442 -3.611 1.00 97.88 101 LEU A C 1
ATOM 814 O O . LEU A 1 101 ? 14.302 -3.543 -3.404 1.00 97.88 101 LEU A O 1
ATOM 818 N N . ALA A 1 102 ? 13.780 -5.506 -4.361 1.00 97.38 102 ALA A N 1
ATOM 819 C CA . ALA A 1 102 ? 15.104 -5.760 -4.931 1.00 97.38 102 ALA A CA 1
ATOM 820 C C . ALA A 1 102 ? 15.515 -4.741 -6.012 1.00 97.38 102 ALA A C 1
ATOM 822 O O . ALA A 1 102 ? 16.704 -4.524 -6.230 1.00 97.38 102 ALA A O 1
ATOM 823 N N . HIS A 1 103 ? 14.547 -4.095 -6.670 1.00 97.00 103 HIS A N 1
ATOM 824 C CA . HIS A 1 103 ? 14.769 -3.092 -7.723 1.00 97.00 103 HIS A CA 1
ATOM 825 C C . HIS A 1 103 ? 14.517 -1.666 -7.220 1.00 97.00 103 HIS A C 1
ATOM 827 O O . HIS A 1 103 ? 14.054 -0.798 -7.972 1.00 97.00 103 HIS A O 1
ATOM 833 N N . SER A 1 104 ? 14.780 -1.428 -5.934 1.00 96.62 104 SER A N 1
ATOM 834 C CA . SER A 1 104 ? 14.501 -0.162 -5.272 1.00 96.62 104 SER A CA 1
ATOM 835 C C . SER A 1 104 ? 15.749 0.625 -4.892 1.00 96.62 104 SER A C 1
ATOM 837 O O . SER A 1 104 ? 16.844 0.094 -4.731 1.00 96.62 104 SER A O 1
ATOM 839 N N . CYS A 1 105 ? 15.568 1.936 -4.753 1.00 94.06 105 CYS A N 1
ATOM 840 C CA . CYS A 1 105 ? 16.517 2.815 -4.087 1.00 94.06 105 CYS A CA 1
ATOM 841 C C . CYS A 1 105 ? 15.775 3.701 -3.076 1.00 94.06 105 CYS A C 1
ATOM 843 O O . CYS A 1 105 ? 14.554 3.874 -3.197 1.00 94.06 105 CYS A O 1
ATOM 845 N N . PRO A 1 106 ? 16.476 4.331 -2.119 1.00 92.19 106 PRO A N 1
ATOM 846 C CA . PRO A 1 106 ? 15.863 5.306 -1.220 1.00 92.19 106 PRO A CA 1
ATOM 847 C C . PRO A 1 106 ? 15.162 6.455 -1.972 1.00 92.19 106 PRO A C 1
ATOM 849 O O . PRO A 1 106 ? 15.405 6.705 -3.152 1.00 92.19 106 PRO A O 1
ATOM 852 N N . SER A 1 107 ? 14.277 7.197 -1.309 1.00 87.75 107 SER A N 1
ATOM 853 C CA . SER A 1 107 ? 13.651 8.407 -1.871 1.00 87.75 107 SER A CA 1
ATOM 854 C C . SER A 1 107 ? 14.553 9.645 -1.797 1.00 87.75 107 SER A C 1
ATOM 856 O O . SER A 1 107 ? 14.290 10.647 -2.468 1.00 87.75 107 SER A O 1
ATOM 858 N N . HIS A 1 108 ? 15.632 9.574 -1.016 1.00 85.88 108 HIS A N 1
ATOM 859 C CA . HIS A 1 108 ? 16.592 10.650 -0.786 1.00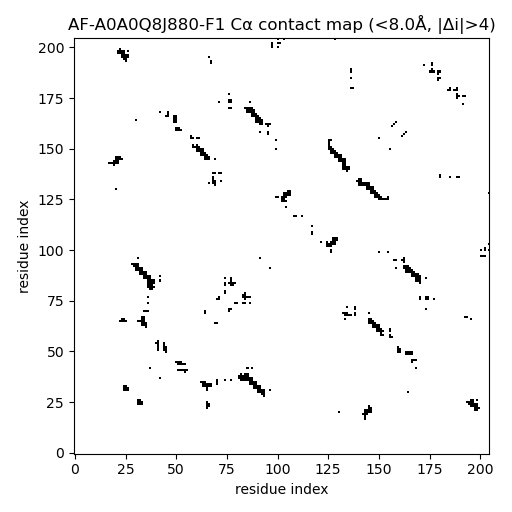 85.88 108 HIS A CA 1
ATOM 860 C C . HIS A 1 108 ? 18.011 10.192 -1.143 1.00 85.88 108 HIS A C 1
ATOM 862 O O . HIS A 1 108 ? 18.312 9.010 -0.988 1.00 85.88 108 HIS A O 1
ATOM 868 N N . PRO A 1 109 ? 18.873 11.100 -1.640 1.00 84.81 109 PRO A N 1
ATOM 869 C CA . PRO A 1 109 ? 20.256 10.754 -1.937 1.00 84.81 109 PRO A CA 1
ATOM 870 C C . PRO A 1 109 ? 20.998 10.342 -0.668 1.00 84.81 109 PRO A C 1
ATOM 872 O O . PRO A 1 109 ? 20.768 10.914 0.400 1.00 84.81 109 PRO A O 1
ATOM 875 N N . ASP A 1 110 ? 21.944 9.419 -0.820 1.00 84.12 110 ASP A N 1
ATOM 876 C CA . ASP A 1 110 ? 22.994 9.253 0.176 1.00 84.12 110 ASP A CA 1
ATOM 877 C C . ASP A 1 110 ? 23.796 10.570 0.273 1.00 84.12 110 ASP A C 1
ATOM 879 O O . ASP A 1 110 ? 24.135 11.139 -0.773 1.00 84.12 110 ASP A O 1
ATOM 883 N N . PRO A 1 111 ? 24.104 11.078 1.483 1.00 87.06 111 PRO A N 1
ATOM 884 C CA . PRO A 1 111 ? 24.875 12.310 1.656 1.00 87.06 111 PRO A CA 1
ATOM 885 C C . PRO A 1 111 ? 26.235 12.324 0.939 1.00 87.06 111 PRO A C 1
ATOM 887 O O . PRO A 1 111 ? 26.766 13.400 0.673 1.00 87.06 111 PRO A O 1
ATOM 890 N N . SER A 1 112 ? 26.803 11.153 0.640 1.00 89.44 112 SER A N 1
ATOM 891 C CA . SER A 1 112 ? 28.078 10.989 -0.064 1.00 89.44 112 SER A CA 1
ATOM 892 C C . SER A 1 112 ? 27.974 11.030 -1.594 1.00 89.44 112 SER A C 1
ATOM 894 O O . SER A 1 112 ? 28.998 11.180 -2.259 1.00 89.44 112 SER A O 1
ATOM 896 N N . MET A 1 113 ? 26.771 10.931 -2.176 1.00 90.69 113 MET A N 1
ATOM 897 C CA . MET A 1 113 ? 26.582 10.942 -3.633 1.00 90.69 113 MET A CA 1
ATOM 898 C C . MET A 1 113 ? 26.496 12.362 -4.195 1.00 90.69 113 MET A C 1
ATOM 900 O O . MET A 1 113 ? 25.775 13.220 -3.679 1.00 90.69 113 MET A O 1
ATOM 904 N N . SER A 1 114 ? 27.134 12.599 -5.344 1.00 92.94 114 SER A N 1
ATOM 905 C CA . SER A 1 114 ? 26.893 13.827 -6.104 1.00 92.94 114 SER A CA 1
ATOM 906 C C . SER A 1 114 ? 25.473 13.862 -6.680 1.00 92.94 114 SER A C 1
ATOM 908 O O . SER A 1 114 ? 24.828 12.839 -6.926 1.00 92.94 114 SER A O 1
ATOM 910 N N . ALA A 1 115 ? 24.988 15.065 -6.997 1.00 90.75 115 ALA A N 1
ATOM 911 C CA . ALA A 1 115 ? 23.678 15.236 -7.623 1.00 90.75 115 ALA A CA 1
ATOM 912 C C . ALA A 1 115 ? 23.550 14.492 -8.971 1.00 90.75 115 ALA A C 1
ATOM 914 O O . ALA A 1 115 ? 22.464 14.018 -9.315 1.00 90.75 115 ALA A O 1
ATOM 915 N N . GLN A 1 116 ? 24.644 14.378 -9.735 1.00 93.50 116 GLN A N 1
ATOM 916 C CA . GLN A 1 116 ? 24.643 13.692 -11.028 1.00 93.50 116 GLN A CA 1
ATOM 917 C C . GLN A 1 116 ? 24.614 12.168 -10.864 1.00 93.50 116 GLN A C 1
ATOM 919 O O . GLN A 1 116 ? 23.843 11.506 -11.560 1.00 93.50 116 GLN A O 1
ATOM 924 N N . GLU A 1 117 ? 25.404 11.617 -9.940 1.00 92.25 117 GLU A N 1
ATOM 925 C CA . GLU A 1 117 ? 25.369 10.187 -9.599 1.00 92.25 117 GLU A CA 1
ATOM 926 C C . GLU A 1 117 ? 23.993 9.798 -9.074 1.00 92.25 117 GLU A C 1
ATOM 928 O O . GLU A 1 117 ? 23.390 8.848 -9.573 1.00 92.25 117 GLU A O 1
ATOM 933 N N . TRP A 1 118 ? 23.436 10.607 -8.169 1.00 92.12 118 TRP A N 1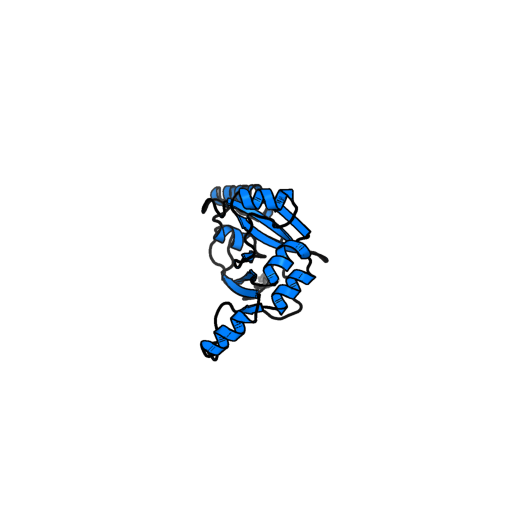
ATOM 934 C CA . TRP A 1 118 ? 22.094 10.392 -7.649 1.00 92.12 118 TRP A CA 1
ATOM 935 C C . TRP A 1 118 ? 21.036 10.399 -8.748 1.00 92.12 118 TRP A C 1
ATOM 937 O O . TRP A 1 118 ? 20.128 9.567 -8.759 1.00 92.12 118 TRP A O 1
ATOM 947 N N . LYS A 1 119 ? 21.131 11.336 -9.698 1.00 90.62 119 LYS A N 1
ATOM 948 C CA . LYS A 1 119 ? 20.208 11.376 -10.833 1.00 90.62 119 LYS A CA 1
ATOM 949 C C . LYS A 1 119 ? 20.308 10.107 -11.679 1.00 90.62 119 LYS A C 1
ATOM 951 O O . LYS A 1 119 ? 19.270 9.520 -11.958 1.00 90.62 119 LYS A O 1
ATOM 956 N N . ARG A 1 120 ? 21.517 9.667 -12.042 1.00 91.50 120 ARG A N 1
ATOM 957 C CA . ARG A 1 120 ? 21.713 8.437 -12.830 1.00 91.50 120 ARG A CA 1
ATOM 958 C C . ARG A 1 120 ? 21.179 7.207 -12.098 1.00 91.50 120 ARG A C 1
ATOM 960 O O . ARG A 1 120 ? 20.465 6.417 -12.701 1.00 91.50 120 ARG A O 1
ATOM 967 N N . PHE A 1 121 ? 21.475 7.078 -10.807 1.00 90.25 121 PHE A N 1
ATOM 968 C CA . PHE A 1 121 ? 21.028 5.945 -9.999 1.00 90.25 121 PHE A CA 1
ATOM 969 C C . PHE A 1 121 ? 19.504 5.899 -9.859 1.00 90.25 121 PHE A C 1
ATOM 971 O O . PHE A 1 121 ? 18.893 4.855 -10.079 1.00 90.25 121 PHE A O 1
ATOM 978 N N . LYS A 1 122 ? 18.870 7.050 -9.601 1.00 89.88 122 LYS A N 1
ATOM 979 C CA . LYS A 1 122 ? 17.409 7.168 -9.646 1.00 89.88 122 LYS A CA 1
ATOM 980 C C . LYS A 1 122 ? 16.857 6.773 -11.010 1.00 89.88 122 LYS A C 1
ATOM 982 O O . LYS A 1 122 ? 15.937 5.969 -11.074 1.00 89.88 122 LYS A O 1
ATOM 987 N N . ASP A 1 123 ? 17.374 7.346 -12.090 1.00 89.06 123 ASP A N 1
ATOM 988 C CA . ASP A 1 123 ? 16.832 7.105 -13.431 1.00 89.06 123 ASP A CA 1
ATOM 989 C C . ASP A 1 123 ? 16.972 5.624 -13.848 1.00 89.06 123 ASP A C 1
ATOM 991 O O . ASP A 1 123 ? 16.138 5.125 -14.596 1.00 89.06 123 ASP A O 1
ATOM 995 N N . ALA A 1 124 ? 17.979 4.915 -13.322 1.00 92.12 124 ALA A N 1
ATOM 996 C CA . ALA A 1 124 ? 18.204 3.485 -13.541 1.00 92.12 124 ALA A CA 1
ATOM 997 C C . ALA A 1 124 ? 17.381 2.559 -12.627 1.00 92.12 124 ALA A C 1
ATOM 999 O O . ALA A 1 124 ? 17.347 1.355 -12.863 1.00 92.12 124 ALA A O 1
ATOM 1000 N N . THR A 1 125 ? 16.731 3.093 -11.589 1.00 94.69 125 THR A N 1
ATOM 1001 C CA . THR A 1 125 ? 16.029 2.286 -10.585 1.00 94.69 125 THR A CA 1
ATOM 1002 C C . THR A 1 125 ? 14.523 2.533 -10.681 1.00 94.69 125 THR A C 1
ATOM 1004 O O . THR A 1 125 ? 14.087 3.671 -10.483 1.00 94.69 125 THR A O 1
ATOM 1007 N N . PRO A 1 126 ? 13.686 1.520 -10.956 1.00 97.19 126 PRO A N 1
ATOM 1008 C CA . PRO A 1 126 ? 12.256 1.732 -11.175 1.00 97.19 126 PRO A CA 1
ATOM 1009 C C . PRO A 1 126 ? 11.453 1.911 -9.879 1.00 97.19 126 PRO A C 1
ATOM 1011 O O . PRO A 1 126 ? 10.322 2.403 -9.939 1.00 97.19 126 PRO A O 1
ATOM 1014 N N . VAL A 1 127 ? 12.012 1.566 -8.710 1.00 98.31 127 VAL A N 1
ATOM 1015 C CA . VAL A 1 127 ? 11.302 1.625 -7.423 1.00 98.31 127 VAL A CA 1
ATOM 1016 C C . VAL A 1 127 ? 11.948 2.603 -6.430 1.00 98.31 127 VAL A C 1
ATOM 1018 O O . VAL A 1 127 ? 13.168 2.767 -6.376 1.00 98.31 127 VAL A O 1
ATOM 1021 N N . ARG A 1 128 ? 11.120 3.300 -5.642 1.00 97.44 128 ARG A N 1
ATOM 1022 C CA . ARG A 1 128 ? 11.530 4.195 -4.546 1.00 97.44 128 ARG A CA 1
ATOM 1023 C C . ARG A 1 128 ? 11.020 3.697 -3.206 1.00 97.44 128 ARG A C 1
ATOM 1025 O O . ARG A 1 128 ? 9.824 3.460 -3.078 1.00 97.44 128 ARG A O 1
ATOM 1032 N N . ILE A 1 129 ? 11.890 3.636 -2.205 1.00 97.62 129 ILE A N 1
ATOM 1033 C CA . ILE A 1 129 ? 11.516 3.359 -0.816 1.00 97.62 129 ILE A CA 1
ATOM 1034 C C . ILE A 1 129 ? 11.523 4.648 -0.010 1.00 97.62 129 ILE A C 1
ATOM 1036 O O . ILE A 1 129 ? 12.493 5.405 -0.028 1.00 97.62 129 ILE A O 1
ATOM 1040 N N . GLN A 1 130 ? 10.440 4.873 0.724 1.00 97.50 130 GLN A N 1
ATOM 1041 C CA . GLN A 1 130 ? 10.347 5.914 1.735 1.00 97.50 130 GLN A CA 1
ATOM 1042 C C . GLN A 1 130 ? 9.813 5.314 3.035 1.00 97.50 130 GLN A C 1
ATOM 1044 O O . GLN A 1 130 ? 8.829 4.575 3.025 1.00 97.50 130 GLN A O 1
ATOM 1049 N N . TRP A 1 131 ? 10.456 5.656 4.148 1.00 97.62 131 TRP A N 1
ATOM 1050 C CA . TRP A 1 131 ? 10.040 5.275 5.494 1.00 97.62 131 TRP A CA 1
ATOM 1051 C C . TRP A 1 131 ? 9.421 6.490 6.193 1.00 97.62 131 TRP A C 1
ATOM 1053 O O . TRP A 1 131 ? 10.124 7.418 6.592 1.00 97.62 131 TRP A O 1
ATOM 1063 N N . ASP A 1 132 ? 8.098 6.492 6.338 1.00 97.31 132 ASP A N 1
ATOM 1064 C CA . ASP A 1 132 ? 7.327 7.574 6.962 1.00 97.31 132 ASP A CA 1
ATOM 1065 C C . ASP A 1 132 ? 6.864 7.174 8.374 1.00 97.31 132 ASP A C 1
ATOM 1067 O O . ASP A 1 132 ? 6.847 5.988 8.699 1.00 97.31 132 ASP A O 1
ATOM 1071 N N . PRO A 1 133 ? 6.490 8.117 9.265 1.00 98.00 133 PRO A N 1
ATOM 1072 C CA . PRO A 1 133 ? 5.918 7.750 10.558 1.00 98.00 133 PRO A CA 1
ATOM 1073 C C . PRO A 1 133 ? 4.666 6.880 10.389 1.00 98.00 133 PRO A C 1
ATOM 1075 O O . PRO A 1 133 ? 3.703 7.309 9.740 1.00 98.00 133 PRO A O 1
ATOM 1078 N N . GLU A 1 134 ? 4.666 5.710 11.034 1.00 98.31 134 GLU A N 1
ATOM 1079 C CA . GLU A 1 134 ? 3.453 4.907 11.197 1.00 98.31 134 GLU A CA 1
ATOM 1080 C C . GLU A 1 134 ? 2.421 5.677 12.038 1.00 98.31 134 GLU A C 1
ATOM 1082 O O . GLU A 1 134 ? 2.729 6.691 12.681 1.00 98.31 134 GLU A O 1
ATOM 1087 N N . ARG A 1 135 ? 1.169 5.234 11.994 1.00 98.50 135 ARG A N 1
ATOM 1088 C CA . ARG A 1 135 ? 0.006 5.949 12.492 1.00 98.50 135 ARG A CA 1
ATOM 1089 C C . ARG A 1 135 ? -0.765 5.121 13.504 1.00 98.50 135 ARG A C 1
ATOM 1091 O O . ARG A 1 135 ? -1.008 3.933 13.326 1.00 98.50 135 ARG A O 1
ATOM 1098 N N . SER A 1 136 ? -1.181 5.781 14.579 1.00 98.25 136 SER A N 1
ATOM 1099 C CA . SER A 1 136 ? -2.168 5.235 15.510 1.00 98.25 136 SER A CA 1
ATOM 1100 C C . SER A 1 136 ? -3.582 5.295 14.917 1.00 98.25 136 SER A C 1
ATOM 1102 O O . SER A 1 136 ? -3.802 5.897 13.867 1.00 98.25 136 SER A O 1
ATOM 1104 N N . LEU A 1 137 ? -4.574 4.734 15.619 1.00 97.69 137 LEU A N 1
ATOM 1105 C CA . LEU A 1 137 ? -5.994 4.843 15.245 1.00 97.69 137 LEU A CA 1
ATOM 1106 C C . LEU A 1 137 ? -6.474 6.296 15.099 1.00 97.69 137 LEU A C 1
ATOM 1108 O O . LEU A 1 137 ? -7.304 6.585 14.247 1.00 97.69 137 LEU A O 1
ATOM 1112 N N . ARG A 1 138 ? -5.914 7.225 15.887 1.00 98.00 138 ARG A N 1
ATOM 1113 C CA . ARG A 1 138 ? -6.183 8.670 15.765 1.00 98.00 138 ARG A CA 1
ATOM 1114 C C . ARG A 1 138 ? -5.264 9.374 14.764 1.00 98.00 138 ARG A C 1
ATOM 1116 O O . ARG A 1 138 ? -5.146 10.593 14.776 1.00 98.00 138 ARG A O 1
ATOM 1123 N N . LEU A 1 139 ? -4.551 8.605 13.945 1.00 98.12 139 LEU A N 1
ATOM 1124 C CA . LEU A 1 139 ? -3.586 9.065 12.949 1.00 98.12 139 LEU A CA 1
ATOM 1125 C C . LEU A 1 139 ? -2.401 9.886 13.506 1.00 98.12 139 LEU A C 1
ATOM 1127 O O . LEU A 1 139 ? -1.674 10.550 12.758 1.00 98.12 139 LEU A O 1
ATOM 1131 N N . GLY A 1 140 ? -2.155 9.793 14.816 1.00 98.25 140 GLY A N 1
ATOM 1132 C CA . GLY A 1 140 ? -0.964 10.343 15.459 1.00 98.25 140 GLY A CA 1
ATOM 1133 C C . GLY A 1 140 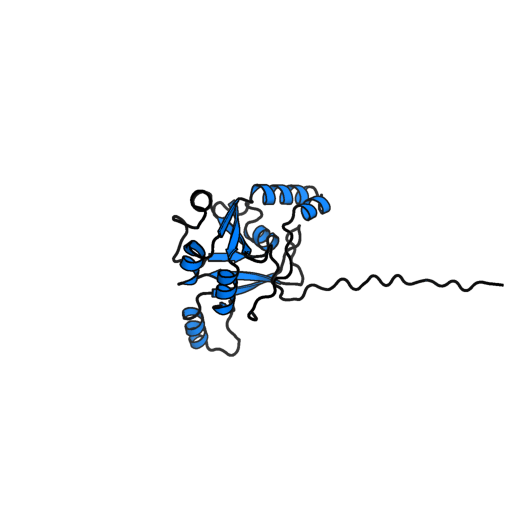? 0.287 9.573 15.036 1.00 98.25 140 GLY A C 1
ATOM 1134 O O . GLY A 1 140 ? 0.230 8.358 14.853 1.00 98.25 140 GLY A O 1
ATOM 1135 N N . ALA A 1 141 ? 1.406 10.278 14.862 1.00 98.25 141 ALA A N 1
ATOM 1136 C CA . ALA A 1 141 ? 2.674 9.659 14.482 1.00 98.25 141 ALA A CA 1
ATOM 1137 C C . ALA A 1 141 ? 3.201 8.734 15.593 1.00 98.25 141 ALA A C 1
ATOM 1139 O O . ALA A 1 141 ? 3.224 9.114 16.765 1.00 98.25 141 ALA A O 1
ATOM 1140 N N . LEU A 1 142 ? 3.650 7.540 15.212 1.00 97.81 142 LEU A N 1
ATOM 1141 C CA . LEU A 1 142 ? 4.316 6.576 16.086 1.00 97.81 142 LEU A CA 1
ATOM 1142 C C . LEU A 1 142 ? 5.844 6.662 15.949 1.00 97.81 142 LEU A C 1
ATOM 1144 O O . LEU A 1 142 ? 6.377 7.301 15.040 1.00 97.81 142 LEU A O 1
ATOM 1148 N N . GLN A 1 143 ? 6.552 6.017 16.881 1.00 96.69 143 GLN A N 1
ATOM 1149 C CA . GLN A 1 143 ? 8.021 6.020 16.925 1.00 96.69 143 GLN A CA 1
ATOM 1150 C C . GLN A 1 143 ? 8.667 5.158 15.830 1.00 96.69 143 GLN A C 1
ATOM 1152 O O . GLN A 1 143 ? 9.792 5.440 15.431 1.00 96.69 143 GLN A O 1
ATOM 1157 N N . HIS A 1 144 ? 7.971 4.126 15.347 1.00 97.00 144 HIS A N 1
ATOM 1158 C CA . HIS A 1 144 ? 8.423 3.283 14.238 1.00 97.00 144 HIS A CA 1
ATOM 1159 C C . HIS A 1 144 ? 7.889 3.795 12.892 1.00 97.00 144 HIS A C 1
ATOM 1161 O O . HIS A 1 144 ? 7.012 4.666 12.828 1.00 97.00 144 HIS A O 1
ATOM 1167 N N . ARG A 1 145 ? 8.447 3.268 11.803 1.00 97.88 145 ARG A N 1
ATOM 1168 C CA . ARG A 1 145 ? 8.171 3.698 10.435 1.00 97.88 145 ARG A CA 1
ATOM 1169 C C . ARG A 1 145 ? 7.355 2.675 9.658 1.00 97.88 145 ARG A C 1
ATOM 1171 O O . ARG A 1 145 ? 7.551 1.472 9.804 1.00 97.88 145 ARG A O 1
ATOM 1178 N N . ALA A 1 146 ? 6.500 3.192 8.786 1.00 98.00 146 ALA A N 1
ATOM 1179 C CA . ALA A 1 146 ? 5.796 2.451 7.756 1.00 98.00 146 ALA A CA 1
ATOM 1180 C C . ALA A 1 146 ? 6.487 2.674 6.408 1.00 98.00 146 ALA A C 1
ATOM 1182 O O . ALA A 1 146 ? 6.835 3.806 6.057 1.00 98.00 146 ALA A O 1
ATOM 1183 N N . ILE A 1 147 ? 6.660 1.599 5.644 1.00 98.38 147 ILE A N 1
ATOM 1184 C CA . ILE A 1 147 ? 7.204 1.674 4.290 1.00 98.38 147 ILE A CA 1
ATOM 1185 C C . ILE A 1 147 ? 6.142 2.184 3.305 1.00 98.38 147 ILE A C 1
ATOM 1187 O O . ILE A 1 147 ? 4.974 1.783 3.340 1.00 98.38 147 ILE A O 1
ATOM 1191 N N . GLN A 1 148 ? 6.557 3.042 2.381 1.00 98.38 148 GLN A N 1
ATOM 1192 C CA . GLN A 1 148 ? 5.824 3.387 1.170 1.00 98.38 148 GLN A CA 1
ATOM 1193 C C . GLN A 1 148 ? 6.724 3.128 -0.039 1.00 98.38 148 GLN A C 1
ATOM 1195 O O . GLN A 1 148 ? 7.887 3.532 -0.055 1.00 98.38 148 GLN A O 1
ATOM 1200 N N . ILE A 1 149 ? 6.167 2.476 -1.059 1.00 98.75 149 ILE A N 1
ATOM 1201 C CA . ILE A 1 149 ? 6.918 1.979 -2.214 1.00 98.75 149 ILE A CA 1
ATOM 1202 C C . ILE A 1 149 ? 6.395 2.676 -3.471 1.00 98.75 149 ILE A C 1
ATOM 1204 O O . ILE A 1 149 ? 5.219 2.557 -3.816 1.00 98.75 149 ILE A O 1
ATOM 1208 N N . GLY A 1 150 ? 7.246 3.461 -4.122 1.00 98.50 150 GLY A N 1
ATOM 1209 C CA . GLY A 1 150 ? 6.931 4.223 -5.327 1.00 98.50 150 GLY A CA 1
ATOM 1210 C C . GLY A 1 150 ? 7.350 3.457 -6.569 1.00 98.50 150 GLY A C 1
ATOM 1211 O O . GLY A 1 150 ? 8.540 3.287 -6.799 1.00 98.50 150 GLY A O 1
ATOM 1212 N N . LEU A 1 151 ? 6.391 3.016 -7.376 1.00 98.62 151 LEU A N 1
ATOM 1213 C CA . LEU A 1 151 ? 6.616 2.251 -8.600 1.00 98.62 151 LEU A CA 1
ATOM 1214 C C . LEU A 1 151 ? 6.631 3.184 -9.809 1.00 98.62 151 LEU A C 1
ATOM 1216 O O . LEU A 1 151 ? 5.701 3.971 -9.990 1.00 98.62 151 LEU A O 1
ATOM 1220 N N . SER A 1 152 ? 7.660 3.090 -10.644 1.00 97.69 152 SER A N 1
ATOM 1221 C CA . SER A 1 152 ? 7.835 3.875 -11.870 1.00 97.69 152 SER A CA 1
ATOM 1222 C C . SER A 1 152 ? 8.452 3.033 -12.987 1.00 97.69 152 SER A C 1
ATOM 1224 O O . SER A 1 152 ? 8.894 1.910 -12.748 1.00 97.69 152 SER A O 1
ATOM 1226 N N . GLY A 1 153 ? 8.465 3.557 -14.216 1.00 96.12 153 GLY A N 1
ATOM 1227 C CA . GLY A 1 153 ? 9.047 2.849 -15.358 1.00 96.12 153 GLY A CA 1
ATOM 1228 C C . GLY A 1 153 ? 8.428 1.462 -15.538 1.00 96.12 153 GLY A C 1
ATOM 1229 O O . GLY A 1 153 ? 7.205 1.326 -15.517 1.00 96.12 153 GLY A O 1
ATOM 1230 N N . GLU A 1 154 ? 9.269 0.437 -15.674 1.00 97.38 154 GLU A N 1
ATOM 1231 C CA . GLU A 1 154 ? 8.844 -0.956 -15.868 1.00 97.38 154 GLU A CA 1
ATOM 1232 C C . GLU A 1 154 ? 8.049 -1.547 -14.692 1.00 97.38 154 GLU A C 1
ATOM 1234 O O . GLU A 1 154 ? 7.228 -2.437 -14.899 1.00 97.38 154 GLU A O 1
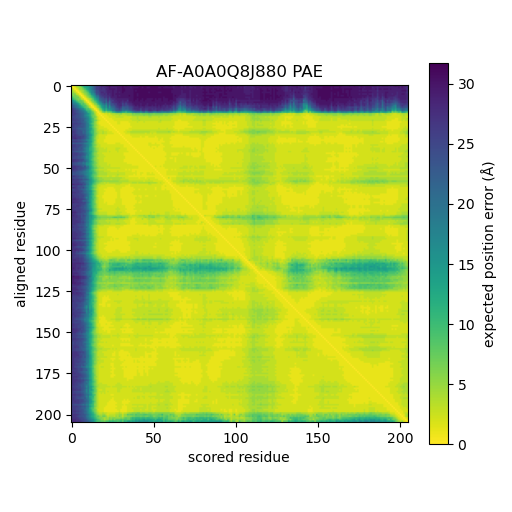ATOM 1239 N N . ALA A 1 155 ? 8.200 -1.017 -13.473 1.00 98.44 155 ALA A N 1
ATOM 1240 C CA . ALA A 1 155 ? 7.473 -1.533 -12.314 1.00 98.44 155 ALA A CA 1
ATOM 1241 C C . ALA A 1 155 ? 5.958 -1.284 -12.418 1.00 98.44 155 ALA A C 1
ATOM 1243 O O . ALA A 1 155 ? 5.165 -2.068 -11.905 1.00 98.44 155 ALA A O 1
ATOM 1244 N N . VAL A 1 156 ? 5.532 -0.210 -13.096 1.00 98.44 156 VAL A N 1
ATOM 1245 C CA . VAL A 1 156 ? 4.107 0.137 -13.232 1.00 98.44 156 VAL A CA 1
ATOM 1246 C C . VAL A 1 156 ? 3.334 -0.880 -14.079 1.00 98.44 156 VAL A C 1
ATOM 1248 O O . VAL A 1 156 ? 2.294 -1.348 -13.612 1.00 98.44 156 VAL A O 1
ATOM 1251 N N . PRO A 1 157 ? 3.775 -1.256 -15.298 1.00 97.88 157 PRO A N 1
ATOM 1252 C CA . PRO A 1 157 ? 3.087 -2.285 -16.060 1.00 97.88 157 PRO A CA 1
ATOM 1253 C C . PRO A 1 157 ? 3.176 -3.674 -15.421 1.00 97.88 157 PRO A C 1
ATOM 1255 O O . PRO A 1 157 ? 2.188 -4.402 -15.471 1.00 97.88 157 PRO A O 1
ATOM 1258 N N . LEU A 1 158 ? 4.294 -4.025 -14.775 1.00 98.44 158 LEU A N 1
ATOM 1259 C CA . LEU A 1 158 ? 4.404 -5.287 -14.035 1.00 98.44 158 LEU A CA 1
ATOM 1260 C C . LEU A 1 158 ? 3.378 -5.351 -12.892 1.00 98.44 158 LEU A C 1
ATOM 1262 O O . LEU A 1 158 ? 2.621 -6.315 -12.791 1.00 98.44 158 LEU A O 1
ATOM 1266 N N . TYR A 1 159 ? 3.269 -4.282 -12.101 1.00 98.69 159 TYR A N 1
ATOM 1267 C CA . TYR A 1 159 ? 2.258 -4.142 -11.053 1.00 98.69 159 TY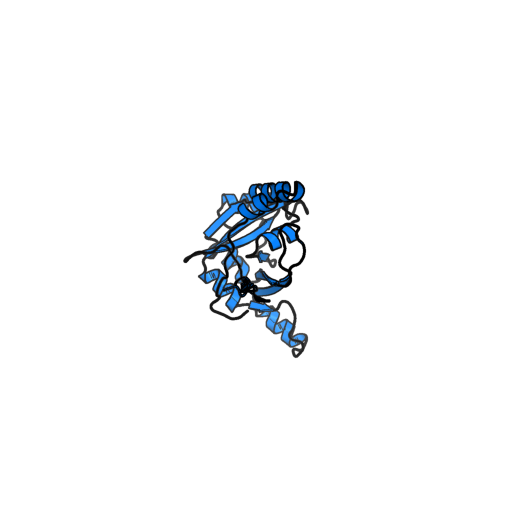R A CA 1
ATOM 1268 C C . TYR A 1 159 ? 0.831 -4.268 -11.586 1.00 98.69 159 TYR A C 1
ATOM 1270 O O . TYR A 1 159 ? 0.031 -5.049 -11.066 1.00 98.69 159 TYR A O 1
ATOM 1278 N N . ALA A 1 160 ? 0.521 -3.506 -12.634 1.00 97.81 160 ALA A N 1
ATOM 1279 C CA . ALA A 1 160 ? -0.830 -3.396 -13.163 1.00 97.81 160 ALA A CA 1
ATOM 1280 C C . ALA A 1 160 ? -1.313 -4.665 -13.877 1.00 97.81 160 ALA A C 1
ATOM 1282 O O . ALA A 1 160 ? -2.508 -4.945 -13.835 1.00 97.81 160 ALA A O 1
ATOM 1283 N N . ASP A 1 161 ? -0.421 -5.417 -14.530 1.00 97.38 161 ASP A N 1
ATOM 1284 C CA . ASP A 1 161 ? -0.821 -6.539 -15.388 1.00 97.38 161 ASP A CA 1
ATOM 1285 C C . ASP A 1 161 ? -0.410 -7.916 -14.861 1.00 97.38 161 ASP A C 1
ATOM 1287 O O . ASP A 1 161 ? -1.041 -8.902 -15.235 1.00 97.38 161 ASP A O 1
ATOM 1291 N N . GLN A 1 162 ? 0.646 -8.006 -14.048 1.00 97.94 162 GLN A N 1
ATOM 1292 C CA . GLN A 1 162 ? 1.243 -9.292 -13.667 1.00 97.94 162 GLN A CA 1
ATOM 1293 C C . GLN A 1 162 ? 1.137 -9.572 -12.170 1.00 97.94 162 GLN A C 1
ATOM 1295 O O . GLN A 1 162 ? 0.751 -10.677 -11.793 1.00 97.94 162 GLN A O 1
ATOM 1300 N N . TRP A 1 163 ? 1.467 -8.589 -11.326 1.00 98.62 163 TRP A N 1
ATOM 1301 C CA . TRP A 1 163 ? 1.555 -8.811 -9.879 1.00 98.62 163 TRP A CA 1
ATOM 1302 C C . TRP A 1 163 ? 0.198 -8.810 -9.186 1.00 98.62 163 TRP A C 1
ATOM 1304 O O . TRP A 1 163 ? 0.010 -9.521 -8.203 1.00 98.62 163 TRP A O 1
ATOM 1314 N N . THR A 1 164 ? -0.744 -7.999 -9.677 1.00 98.62 164 THR A N 1
ATOM 1315 C CA . THR A 1 164 ? -2.067 -7.843 -9.062 1.00 98.62 164 THR A CA 1
ATOM 1316 C C . THR A 1 164 ? -2.875 -9.135 -9.174 1.00 98.62 164 THR A C 1
ATOM 1318 O O . THR A 1 164 ? -3.186 -9.590 -10.274 1.00 98.62 164 THR A O 1
ATOM 1321 N N . ARG A 1 165 ? -3.241 -9.718 -8.028 1.00 98.56 165 ARG A N 1
ATOM 1322 C CA . ARG A 1 165 ? -4.047 -10.948 -7.936 1.00 98.56 165 ARG A CA 1
ATOM 1323 C C . ARG A 1 165 ? -5.487 -10.681 -7.540 1.00 98.56 165 ARG A C 1
ATOM 1325 O O . ARG A 1 165 ? -6.384 -11.390 -7.993 1.00 98.56 165 ARG A O 1
ATOM 1332 N N . ARG A 1 166 ? -5.716 -9.666 -6.709 1.00 98.50 166 ARG A N 1
ATOM 1333 C CA . ARG A 1 166 ? -7.049 -9.283 -6.240 1.00 98.50 166 ARG A CA 1
ATOM 1334 C C . ARG A 1 166 ? -7.088 -7.797 -5.919 1.00 98.50 166 ARG A C 1
ATOM 1336 O O . ARG A 1 166 ? -6.120 -7.250 -5.401 1.00 98.50 166 ARG A O 1
ATOM 1343 N N . ILE A 1 167 ? -8.226 -7.169 -6.203 1.00 98.81 167 ILE A N 1
ATOM 1344 C CA . ILE A 1 167 ? -8.541 -5.808 -5.773 1.00 98.81 167 ILE A CA 1
ATOM 1345 C C . ILE A 1 167 ? -9.869 -5.856 -5.019 1.00 98.81 167 ILE A C 1
ATOM 1347 O O . ILE A 1 167 ? -10.863 -6.361 -5.537 1.00 98.81 167 ILE A O 1
ATOM 1351 N N . GLU A 1 168 ? -9.879 -5.326 -3.802 1.00 98.75 168 GLU A N 1
ATOM 1352 C CA . GLU A 1 168 ? -11.067 -5.143 -2.975 1.00 98.75 168 GLU A CA 1
ATOM 1353 C C . GLU A 1 168 ? -11.273 -3.665 -2.673 1.00 98.75 168 GLU A C 1
ATOM 1355 O O . GLU A 1 168 ? -10.335 -2.929 -2.369 1.00 98.75 168 GLU A O 1
ATOM 1360 N N . GLU A 1 169 ? -12.526 -3.242 -2.713 1.00 98.69 169 GLU A N 1
ATOM 1361 C CA . GLU A 1 169 ? -12.941 -1.920 -2.272 1.00 98.69 169 GLU A CA 1
ATOM 1362 C C . GLU A 1 169 ? -13.174 -1.967 -0.754 1.00 98.69 169 GLU A C 1
ATOM 1364 O O . GLU A 1 169 ? -13.974 -2.770 -0.273 1.00 98.69 169 GLU A O 1
ATOM 1369 N N . VAL A 1 170 ? -12.439 -1.154 0.010 1.00 98.88 170 VAL A N 1
ATOM 1370 C CA . VAL A 1 170 ? -12.453 -1.174 1.485 1.00 98.88 170 VAL A CA 1
ATOM 1371 C C . VAL A 1 170 ? -12.824 0.178 2.104 1.00 98.88 170 VAL A C 1
ATOM 1373 O O . VAL A 1 170 ? -12.693 0.351 3.317 1.00 98.88 170 VAL A O 1
ATOM 1376 N N . THR A 1 171 ? -13.343 1.132 1.329 1.00 98.81 171 THR A N 1
ATOM 1377 C CA . THR A 1 171 ? -13.903 2.394 1.838 1.00 98.81 171 THR A CA 1
ATOM 1378 C C . THR A 1 171 ? -14.984 2.164 2.904 1.00 98.81 171 THR A C 1
ATOM 1380 O O . THR A 1 171 ? -14.911 2.824 3.940 1.00 98.81 171 THR A O 1
ATOM 1383 N N . PRO A 1 172 ? -15.939 1.216 2.774 1.00 98.75 172 PRO A N 1
ATOM 1384 C CA . PRO A 1 172 ? -16.905 0.941 3.839 1.00 98.75 172 PRO A CA 1
ATOM 1385 C C . PRO A 1 172 ? -16.248 0.524 5.160 1.00 98.75 172 PRO A C 1
ATOM 1387 O O . PRO A 1 172 ? -16.694 0.941 6.230 1.00 98.75 172 PRO A O 1
ATOM 1390 N N . LEU A 1 173 ? -15.166 -0.261 5.098 1.00 98.88 173 LEU A N 1
ATOM 1391 C CA . LEU A 1 173 ? -14.383 -0.631 6.277 1.00 98.88 173 LEU A CA 1
ATOM 1392 C C . LEU A 1 173 ? -13.684 0.597 6.870 1.00 98.88 173 LEU A C 1
ATOM 1394 O O . LEU A 1 173 ? -13.789 0.830 8.074 1.00 98.88 173 LEU A O 1
ATOM 1398 N N . ALA A 1 174 ? -13.025 1.402 6.032 1.00 98.81 174 ALA A N 1
ATOM 1399 C CA . ALA A 1 174 ? -12.370 2.640 6.446 1.00 98.81 174 ALA A CA 1
ATOM 1400 C C . ALA A 1 174 ? -13.346 3.590 7.154 1.00 98.81 174 ALA A C 1
ATOM 1402 O O . ALA A 1 174 ? -13.073 4.030 8.269 1.00 98.81 174 ALA A O 1
ATOM 1403 N N . HIS A 1 175 ? -14.517 3.837 6.566 1.00 98.88 175 HIS A N 1
ATOM 1404 C CA . HIS A 1 175 ? -15.552 4.687 7.152 1.00 98.88 175 HIS A CA 1
ATOM 1405 C C . HIS A 1 175 ? -16.093 4.120 8.468 1.00 98.88 175 HIS A C 1
ATOM 1407 O O . HIS A 1 175 ? -16.299 4.870 9.420 1.00 98.88 175 HIS A O 1
ATOM 1413 N N . ARG A 1 176 ? -16.288 2.798 8.563 1.00 98.88 176 ARG A N 1
ATOM 1414 C CA . ARG A 1 176 ? -16.742 2.156 9.804 1.00 98.88 176 ARG A CA 1
ATOM 1415 C C . ARG A 1 176 ? -15.722 2.311 10.930 1.00 98.88 176 ARG A C 1
ATOM 1417 O O . ARG A 1 176 ? -16.108 2.641 12.048 1.00 98.88 176 ARG A O 1
ATOM 1424 N N . ILE A 1 177 ? -14.440 2.088 10.644 1.00 98.88 177 ILE A N 1
ATOM 1425 C CA . ILE A 1 177 ? -13.360 2.280 11.622 1.00 98.88 177 ILE A CA 1
ATOM 1426 C C . ILE A 1 177 ? -13.283 3.753 12.023 1.00 98.88 177 ILE A C 1
ATOM 1428 O O . ILE A 1 177 ? -13.243 4.050 13.214 1.00 98.88 177 ILE A O 1
ATOM 1432 N N . HIS A 1 178 ? -13.328 4.671 11.056 1.00 98.75 178 HIS A N 1
ATOM 1433 C CA . HIS A 1 178 ? -13.301 6.106 11.323 1.00 98.75 178 HIS A CA 1
ATOM 1434 C C . HIS A 1 178 ? -14.451 6.540 12.241 1.00 98.75 178 HIS A C 1
ATOM 1436 O O . HIS A 1 178 ? -14.203 7.177 13.259 1.00 98.75 178 HIS A O 1
ATOM 1442 N N . ALA A 1 179 ? -15.685 6.113 11.958 1.00 98.81 179 ALA A N 1
ATOM 1443 C CA . ALA A 1 179 ? -16.847 6.420 12.791 1.00 98.81 179 ALA A CA 1
ATOM 1444 C C . ALA A 1 179 ? -16.700 5.906 14.235 1.00 98.81 179 ALA A C 1
ATOM 1446 O O . ALA A 1 179 ? -17.126 6.573 15.176 1.00 98.81 179 ALA A O 1
ATOM 1447 N N . LEU A 1 180 ? -16.075 4.740 14.434 1.00 98.88 180 LEU A N 1
ATOM 1448 C CA . LEU A 1 180 ? -15.778 4.224 15.773 1.00 98.88 180 LEU A CA 1
ATOM 1449 C C . LEU A 1 180 ? -14.699 5.050 16.483 1.00 98.88 180 LEU A C 1
ATOM 1451 O O . LEU A 1 180 ? -14.815 5.276 17.684 1.00 98.88 180 LEU A O 1
ATOM 1455 N N . VAL A 1 181 ? -13.680 5.524 15.759 1.00 98.62 181 VAL A N 1
ATOM 1456 C CA . VAL A 1 181 ? -12.646 6.416 16.310 1.00 98.62 181 VAL A CA 1
ATOM 1457 C C . VAL A 1 181 ? -13.244 7.757 16.745 1.00 98.62 181 VAL A C 1
ATOM 1459 O O . VAL A 1 181 ? -12.931 8.218 17.843 1.00 98.62 181 VAL A O 1
ATOM 1462 N N . GLU A 1 182 ? -14.129 8.346 15.936 1.00 98.50 182 GLU A N 1
ATOM 1463 C CA . GLU A 1 182 ? -14.846 9.589 16.269 1.00 98.50 182 GLU A CA 1
ATOM 1464 C C . GLU A 1 182 ? -15.778 9.411 17.477 1.00 98.50 182 GLU A C 1
ATOM 1466 O O . GLU A 1 182 ? -15.919 10.311 18.300 1.00 98.50 182 GLU A O 1
ATOM 1471 N N . ALA A 1 183 ? -16.369 8.224 17.630 1.00 98.56 183 ALA A N 1
ATOM 1472 C CA . ALA A 1 183 ? -17.204 7.868 18.777 1.00 98.56 183 ALA A CA 1
ATOM 1473 C C . ALA A 1 183 ? -16.409 7.417 20.021 1.00 98.56 183 ALA A C 1
ATOM 1475 O O . ALA A 1 183 ? -17.011 6.930 20.975 1.00 98.56 183 ALA A O 1
ATOM 1476 N N . ASP A 1 184 ? -15.076 7.520 20.006 1.00 98.44 184 ASP A N 1
ATOM 1477 C CA . ASP A 1 184 ? -14.167 7.055 21.066 1.00 98.44 184 ASP A CA 1
ATOM 1478 C C . ASP A 1 184 ? -14.243 5.546 21.394 1.00 98.44 184 ASP A C 1
ATOM 1480 O O . ASP A 1 184 ? -13.779 5.072 22.429 1.00 98.44 184 ASP A O 1
ATOM 1484 N N . ARG A 1 185 ? -14.781 4.738 20.475 1.00 98.56 185 ARG A N 1
ATOM 1485 C CA . ARG A 1 185 ? -14.925 3.277 20.603 1.00 98.56 185 ARG A CA 1
ATOM 1486 C C . ARG A 1 185 ? -13.678 2.564 20.079 1.00 98.56 185 ARG A C 1
ATOM 1488 O O . ARG A 1 185 ? -13.733 1.786 19.124 1.00 98.56 185 ARG A O 1
ATOM 1495 N N . LEU A 1 186 ? -12.526 2.866 20.682 1.00 98.12 186 LEU A N 1
ATOM 1496 C CA . LEU A 1 186 ? -11.212 2.478 20.152 1.00 98.12 186 LEU A CA 1
ATOM 1497 C C . LEU A 1 186 ? -10.967 0.966 20.105 1.00 98.12 186 LEU A C 1
ATOM 1499 O O . LEU A 1 186 ? -10.333 0.498 19.161 1.00 98.12 186 LEU A O 1
ATOM 1503 N N . ASP A 1 187 ? -11.469 0.198 21.072 1.00 98.31 187 ASP A N 1
ATOM 1504 C CA . ASP A 1 187 ? -11.291 -1.260 21.075 1.00 98.31 187 ASP A CA 1
ATOM 1505 C C . ASP A 1 187 ? -12.041 -1.924 19.914 1.00 98.31 187 ASP A C 1
ATOM 1507 O O . ASP A 1 187 ? -11.511 -2.812 19.246 1.00 98.31 187 ASP A O 1
ATOM 1511 N N . GLU A 1 188 ? -13.240 -1.433 19.600 1.00 98.62 188 GLU A N 1
ATOM 1512 C CA . GLU A 1 188 ? -14.014 -1.895 18.447 1.00 98.62 188 GLU A CA 1
ATOM 1513 C C . GLU A 1 188 ? -13.375 -1.464 17.128 1.00 98.62 188 GLU A C 1
ATOM 1515 O O . GLU A 1 188 ? -13.304 -2.257 16.190 1.00 98.62 188 GLU A O 1
ATOM 1520 N N . ALA A 1 189 ? -12.860 -0.231 17.057 1.00 98.62 189 ALA A N 1
ATOM 1521 C CA . ALA A 1 189 ? -12.106 0.238 15.898 1.00 98.62 189 ALA A CA 1
ATOM 1522 C C . ALA A 1 189 ? -10.868 -0.640 15.657 1.00 98.62 189 ALA A C 1
ATOM 1524 O O . ALA A 1 189 ? -10.606 -1.055 14.528 1.00 98.62 189 ALA A O 1
ATOM 1525 N N . LYS A 1 190 ? -10.135 -0.974 16.727 1.00 98.31 190 LYS A N 1
ATOM 1526 C CA . LYS A 1 190 ? -8.955 -1.842 16.683 1.00 98.31 190 LYS A CA 1
ATOM 1527 C C . LYS A 1 190 ? -9.298 -3.255 16.222 1.00 98.31 190 LYS A C 1
ATOM 1529 O O . LYS A 1 190 ? -8.544 -3.821 15.439 1.00 98.31 190 LYS A O 1
ATOM 1534 N N . ALA A 1 191 ? -10.419 -3.812 16.678 1.00 98.38 191 ALA A N 1
ATOM 1535 C CA . ALA A 1 191 ? -10.867 -5.153 16.300 1.00 98.38 191 ALA A CA 1
ATOM 1536 C C . ALA A 1 191 ? -11.216 -5.284 14.806 1.00 98.38 191 ALA A C 1
ATOM 1538 O O . ALA A 1 191 ? -11.203 -6.390 14.272 1.00 98.38 191 ALA A O 1
ATOM 1539 N N . LEU A 1 192 ? -11.519 -4.170 14.134 1.00 98.56 192 LEU A N 1
ATOM 1540 C CA . LEU A 1 192 ? -11.797 -4.129 12.697 1.00 98.56 192 LEU A CA 1
ATOM 1541 C C . LEU A 1 192 ? -10.557 -3.865 11.833 1.00 98.56 192 LEU A C 1
ATOM 1543 O O . LEU A 1 192 ? -10.655 -3.960 10.609 1.00 98.56 192 LEU A O 1
ATOM 1547 N N . LEU A 1 193 ? -9.411 -3.511 12.427 1.00 98.56 193 LEU A N 1
ATOM 1548 C CA . LEU A 1 193 ? -8.198 -3.269 11.651 1.00 98.56 193 LEU A CA 1
ATOM 1549 C C . LEU A 1 193 ? -7.742 -4.547 10.932 1.00 98.56 193 LEU A C 1
ATOM 1551 O O . LEU A 1 193 ? -7.804 -5.637 11.510 1.00 98.56 193 LEU A O 1
ATOM 1555 N N . PRO A 1 194 ? -7.206 -4.424 9.705 1.00 98.44 194 PRO A N 1
ATOM 1556 C CA . PRO A 1 194 ? -6.499 -5.522 9.065 1.00 98.44 194 PRO A CA 1
ATOM 1557 C C . PRO A 1 194 ? -5.367 -6.047 9.962 1.00 98.44 194 PRO A C 1
ATOM 1559 O O . PRO A 1 194 ? -4.629 -5.274 10.578 1.00 98.44 194 PRO A O 1
ATOM 1562 N N . VAL A 1 195 ? -5.219 -7.372 10.045 1.00 97.94 195 VAL A N 1
ATOM 1563 C CA . VAL A 1 195 ? -4.204 -8.007 10.902 1.00 97.94 195 VAL A CA 1
ATOM 1564 C C . VAL A 1 195 ? -2.842 -7.971 10.211 1.00 97.94 195 VAL A C 1
ATOM 1566 O O . VAL A 1 195 ? -2.421 -8.920 9.549 1.00 97.94 195 VAL A O 1
ATOM 1569 N N . GLU A 1 196 ? -2.145 -6.850 10.364 1.00 98.31 196 GLU A N 1
ATOM 1570 C CA . GLU A 1 196 ? -0.830 -6.630 9.770 1.00 98.31 196 GLU A CA 1
ATOM 1571 C C . GLU A 1 196 ? 0.283 -7.248 10.623 1.00 98.31 196 GLU A C 1
ATOM 1573 O O . GLU A 1 196 ? 0.531 -6.855 11.772 1.00 98.31 196 GLU A O 1
ATOM 1578 N N . ARG A 1 197 ? 0.981 -8.229 10.047 1.00 97.88 197 ARG A N 1
ATOM 1579 C CA . ARG A 1 197 ? 2.069 -8.983 10.684 1.00 97.88 197 ARG A CA 1
ATOM 1580 C C . ARG A 1 197 ? 3.417 -8.566 10.091 1.00 97.88 197 ARG A C 1
ATOM 1582 O O . ARG A 1 197 ? 3.441 -8.143 8.934 1.00 97.88 197 ARG A O 1
ATOM 1589 N N . PRO A 1 198 ? 4.533 -8.692 10.839 1.00 97.81 198 PRO A N 1
ATOM 1590 C CA . PRO A 1 198 ? 5.864 -8.503 10.273 1.00 97.81 198 PRO A CA 1
ATOM 1591 C C . PRO A 1 198 ? 6.037 -9.313 8.987 1.00 97.81 198 PRO A C 1
ATOM 1593 O O . PRO A 1 198 ? 5.623 -10.473 8.919 1.00 97.81 198 PRO A O 1
ATOM 1596 N N . TYR A 1 199 ? 6.624 -8.686 7.977 1.00 97.25 199 TYR A N 1
ATOM 1597 C CA . TYR A 1 199 ? 6.979 -9.307 6.713 1.00 97.25 199 TYR A CA 1
ATOM 1598 C C . TYR A 1 199 ? 8.502 -9.328 6.589 1.00 97.25 199 TYR A C 1
ATOM 1600 O O . TYR A 1 199 ? 9.141 -8.275 6.605 1.00 97.25 199 TYR A O 1
ATOM 1608 N N . THR A 1 200 ? 9.079 -10.524 6.492 1.00 94.12 200 THR A N 1
ATOM 1609 C CA . THR A 1 200 ? 10.518 -10.703 6.281 1.00 94.12 200 THR A CA 1
ATOM 1610 C C . THR A 1 200 ? 10.787 -10.718 4.784 1.00 94.12 200 THR A C 1
ATOM 1612 O O . THR A 1 200 ? 10.488 -11.710 4.119 1.00 94.12 200 THR A O 1
ATOM 1615 N N . ALA A 1 201 ? 11.318 -9.608 4.272 1.00 89.94 201 ALA A N 1
ATOM 1616 C CA . ALA A 1 201 ? 11.763 -9.501 2.890 1.00 89.94 201 ALA A CA 1
ATOM 1617 C C . ALA A 1 201 ? 13.021 -10.347 2.648 1.00 89.94 201 ALA A C 1
ATOM 1619 O O . ALA A 1 201 ? 13.798 -10.609 3.568 1.00 89.94 201 ALA A O 1
ATOM 1620 N N . THR A 1 202 ? 13.226 -10.760 1.399 1.00 88.19 202 THR A N 1
ATOM 1621 C CA . THR A 1 202 ? 14.432 -11.496 0.980 1.00 88.19 202 THR A CA 1
ATOM 1622 C C . THR A 1 202 ? 15.649 -10.590 0.790 1.00 88.19 202 THR A C 1
ATOM 1624 O O . THR A 1 202 ? 16.780 -11.072 0.763 1.00 88.19 202 THR A O 1
ATOM 1627 N N . VAL A 1 203 ? 15.413 -9.281 0.691 1.00 84.75 203 VAL A N 1
ATOM 1628 C CA . VAL A 1 203 ? 16.419 -8.226 0.561 1.00 84.75 203 VAL A CA 1
ATOM 1629 C C . VAL A 1 203 ? 16.265 -7.202 1.685 1.00 84.75 203 VAL A C 1
ATOM 1631 O O . VAL A 1 203 ? 15.157 -6.971 2.175 1.00 84.75 203 VAL A O 1
ATOM 1634 N N . GLU A 1 204 ? 17.369 -6.573 2.083 1.00 81.75 204 GLU A N 1
ATOM 1635 C CA . GLU A 1 204 ? 17.323 -5.408 2.971 1.00 81.75 204 GLU A CA 1
ATOM 1636 C C . GLU A 1 204 ? 16.932 -4.151 2.179 1.00 81.75 204 GLU A C 1
ATOM 1638 O O . GLU A 1 204 ? 17.391 -3.952 1.052 1.00 81.75 204 GLU A O 1
ATOM 1643 N N . VAL A 1 205 ? 16.074 -3.317 2.774 1.00 79.38 205 VAL A N 1
ATOM 1644 C CA . VAL A 1 205 ? 15.504 -2.084 2.194 1.00 79.38 205 VAL A CA 1
ATOM 1645 C C . VAL A 1 205 ? 15.417 -0.955 3.210 1.00 79.38 205 VAL A C 1
ATOM 1647 O O . VAL A 1 205 ? 15.246 -1.242 4.416 1.00 79.38 205 VAL A O 1
#

Nearest PDB structures (foldseek):
  6we4-assembly2_B  TM=3.831E-01  e=7.305E+00  Homo sapiens
  3jwj-assembly1_A  TM=2.528E-01  e=2.333E+00  Trichormus variabilis ATCC 29413
  3jwh-assembly2_B  TM=3.075E-01  e=5.745E+00  Trichormus variabilis ATCC 29413

Solvent-accessible surface area (backbone atoms only — not comparable to full-atom values): 11320 Å² total; per-residue (Å²): 134,86,83,86,87,78,82,77,77,81,75,72,73,80,76,82,73,76,56,56,77,50,51,38,23,41,64,63,100,59,34,36,33,28,32,44,57,25,24,64,68,39,43,54,37,18,54,76,65,43,32,63,41,74,78,51,69,68,85,53,73,45,67,42,18,40,36,65,48,47,42,32,61,73,23,47,52,30,70,65,45,72,61,21,40,38,32,36,41,35,30,24,32,43,68,50,53,50,48,46,58,73,42,43,40,66,73,61,77,59,91,87,55,52,74,65,58,41,49,53,53,50,76,75,33,40,20,29,40,42,77,43,66,22,40,44,96,85,56,46,76,45,93,30,27,33,55,35,42,33,26,22,69,72,45,32,57,44,43,33,73,65,22,45,71,39,55,44,84,39,36,70,57,40,46,53,34,49,55,25,47,78,68,69,38,52,70,65,26,58,73,67,52,79,76,56,41,83,54,87,67,96,59,91,128

Radius of gyration: 20.32 Å; Cα contacts (8 Å, |Δi|>4): 374; chains: 1; bounding box: 45×33×82 Å

Sequence (205 aa):
MGAASSTRGDTAAPQQQIPYHQIRAVHDDTTIRVYQAYCDQIADAALAHGRFVAPFSRSRMTWIKPSFLWMMYRAGWGYKDDNQRRILAIDLDRAGFEWALAHSCPSHPDPSMSAQEWKRFKDATPVRIQWDPERSLRLGALQHRAIQIGLSGEAVPLYADQWTRRIEEVTPLAHRIHALVEADRLDEAKALLPVERPYTATVEV

pLDDT: mean 92.52, std 14.97, range [36.38, 98.94]

Foldseek 3Di:
DDDDDDDDDPPDDPPPDDDQEFEWAPDDPWWTKWKAFAAPVQQVVCQVVQFGDPVDDLADKDKIFRDPLVLCLVCVLLPNDNGGNWMKIWIFTPVLVLVLVVLEDEPDDDPPDDPVRVVVSVVRGQKYWDWDFDADLVGDGDSHTTIMMIGHDPSSCCRGPPTTDGMDTCSVLSVVLNVCVVVVVNVVSVVSDRRIDTDDHPDDD

Mean predicted aligned error: 5.91 Å

Secondary structure (DSSP, 8-state):
----------------PPPSB--EE-B-SSEEEEEEEE-HHHHHHHHHHTS--TTS-SSS-EEEBS-HHHHHHHHGGGTS-TTS-EEEEEEEEHHHHHHHHHTEEESS--TTS-HHHHHHHHHH-SEEEEEEEEE-TT-PEEEEEEEEEEE-TTHHHHIIIIIEEEE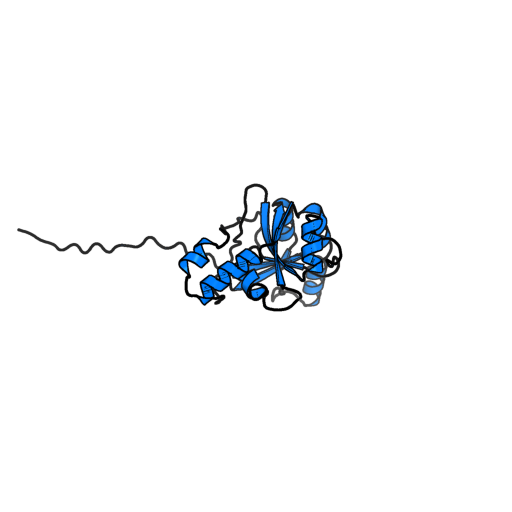EE-HHHHHHHHHHHHTT-HHHHHHTS---EE---SS--